Protein AF-A0A8S3T9P5-F1 (afdb_monomer)

Foldseek 3Di:
DVVVVVPPPPPPCDPVNVLVVLVVVVVVLADFPDPLVVLLVVLVPPPDPVVSVQVSCCQVPNHDQQFPADLAEADDEADVQCVVPVVLNVVVVVVCVVVSLDDDPDPDDSDRSDYAFHWHWDADPVRHIDIDGPQCPPPPRGRVVRHDCVNVDDDDDDPVNVVVVQVVVDPPDDDDDDDDPPVVSNGD

Solvent-accessible surface area (backbone atoms only — not comparable to full-atom values): 11799 Å² total; per-residue (Å²): 128,82,73,72,69,72,80,67,74,70,74,82,71,50,71,66,55,55,51,46,55,54,47,54,62,52,60,71,55,65,62,56,85,66,55,59,80,58,50,55,64,58,42,73,74,42,91,51,62,66,60,35,50,50,51,56,48,21,75,73,74,41,54,86,77,64,68,74,59,84,79,56,54,40,87,57,72,61,37,69,49,28,68,75,39,46,68,63,43,52,51,53,50,51,52,38,30,78,69,40,74,43,88,62,90,66,94,58,83,91,49,90,46,51,66,52,55,26,39,29,54,43,81,44,96,86,74,46,76,42,84,44,69,41,52,63,43,54,80,94,68,15,67,57,73,28,33,55,65,82,85,65,66,76,86,76,83,50,71,64,59,52,48,53,56,57,60,72,64,45,92,85,63,82,87,86,89,82,87,72,81,66,53,77,68,45,56,90

pLDDT: mean 82.33, std 17.18, range [32.19, 97.25]

Structure (mmCIF, N/CA/C/O backbone):
data_AF-A0A8S3T9P5-F1
#
_entry.id   AF-A0A8S3T9P5-F1
#
loop_
_atom_site.group_PDB
_atom_site.id
_atom_site.type_symbol
_atom_site.label_atom_id
_atom_site.label_alt_id
_atom_site.label_comp_id
_atom_site.label_asym_id
_atom_site.label_entity_id
_atom_site.label_seq_id
_atom_site.pdbx_PDB_ins_code
_atom_site.Cartn_x
_atom_site.Cartn_y
_atom_site.Cartn_z
_atom_site.occupancy
_atom_site.B_iso_or_equiv
_atom_site.auth_seq_id
_atom_site.auth_comp_id
_atom_site.auth_asym_id
_atom_site.auth_atom_id
_atom_site.pdbx_PDB_model_num
ATOM 1 N N . MET A 1 1 ? 11.353 -43.099 -30.982 1.00 43.81 1 MET A N 1
ATOM 2 C CA . MET A 1 1 ? 11.914 -41.761 -30.673 1.00 43.81 1 MET A CA 1
ATOM 3 C C . MET A 1 1 ? 10.921 -40.708 -30.168 1.00 43.81 1 MET A C 1
ATOM 5 O O . MET A 1 1 ? 11.381 -39.732 -29.599 1.00 43.81 1 MET A O 1
ATOM 9 N N . VAL A 1 2 ? 9.597 -40.862 -30.328 1.00 39.59 2 VAL A N 1
ATOM 10 C CA . VAL A 1 2 ? 8.602 -40.080 -29.544 1.00 39.59 2 VAL A CA 1
ATOM 11 C C . VAL A 1 2 ? 7.869 -40.971 -28.525 1.00 39.59 2 VAL A C 1
ATOM 13 O O . VAL A 1 2 ? 7.356 -40.477 -27.531 1.00 39.59 2 VAL A O 1
ATOM 16 N N . GLN A 1 3 ? 7.926 -42.297 -28.704 1.00 35.53 3 GLN A N 1
ATOM 17 C CA . GLN A 1 3 ? 7.337 -43.270 -27.780 1.00 35.53 3 GLN A CA 1
ATOM 18 C C . GLN A 1 3 ? 8.259 -43.663 -26.606 1.00 35.53 3 GLN A C 1
ATOM 20 O O . GLN A 1 3 ? 7.765 -44.136 -25.594 1.00 35.53 3 GLN A O 1
ATOM 25 N N . ASP A 1 4 ? 9.569 -43.397 -26.691 1.00 34.47 4 ASP A N 1
ATOM 26 C CA . ASP A 1 4 ? 10.569 -43.847 -25.697 1.00 34.47 4 ASP A CA 1
ATOM 27 C C . ASP A 1 4 ? 10.781 -42.864 -24.523 1.00 34.47 4 ASP A C 1
ATOM 29 O O . ASP A 1 4 ? 11.593 -43.115 -23.635 1.00 34.47 4 ASP A O 1
ATOM 33 N N . LEU A 1 5 ? 10.073 -41.726 -24.512 1.00 33.31 5 LEU A N 1
ATOM 34 C CA . LEU A 1 5 ? 10.145 -40.712 -23.444 1.00 33.31 5 LEU A CA 1
ATOM 35 C C . LEU A 1 5 ? 8.977 -40.793 -22.447 1.00 33.31 5 LEU A C 1
ATOM 37 O O . LEU A 1 5 ? 9.027 -40.147 -21.402 1.00 33.31 5 LEU A O 1
ATOM 41 N N . LEU A 1 6 ? 7.946 -41.592 -22.741 1.00 33.97 6 LEU A N 1
ATOM 42 C CA . LEU A 1 6 ? 6.794 -41.787 -21.853 1.00 33.97 6 LEU A CA 1
ATOM 43 C C . LEU A 1 6 ? 7.065 -42.833 -20.754 1.00 33.97 6 LEU A C 1
ATOM 45 O O . LEU A 1 6 ? 6.459 -42.757 -19.688 1.00 33.97 6 LEU A O 1
ATOM 49 N N . ASP A 1 7 ? 8.044 -43.720 -20.954 1.00 34.97 7 ASP A N 1
ATOM 50 C CA . ASP A 1 7 ? 8.386 -44.799 -20.012 1.00 34.97 7 ASP A CA 1
ATOM 51 C C . ASP A 1 7 ? 9.419 -44.399 -18.936 1.00 34.97 7 ASP A C 1
ATOM 53 O O . ASP A 1 7 ? 9.794 -45.216 -18.097 1.00 34.97 7 ASP A O 1
ATOM 57 N N . GLN A 1 8 ? 9.876 -43.138 -18.904 1.00 35.8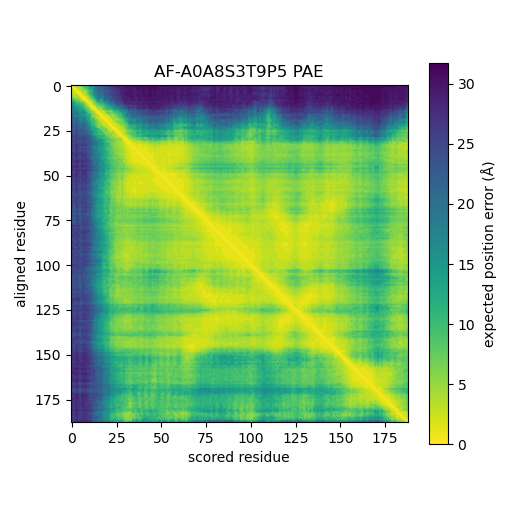1 8 GLN A N 1
ATOM 58 C CA . GLN A 1 8 ? 10.883 -42.665 -17.934 1.00 35.81 8 GLN A CA 1
ATOM 59 C C . GLN A 1 8 ? 10.313 -42.000 -16.671 1.00 35.81 8 GLN A C 1
ATOM 61 O O . GLN A 1 8 ? 11.076 -41.444 -15.882 1.00 35.81 8 GLN A O 1
ATOM 66 N N . GLY A 1 9 ? 8.996 -42.035 -16.437 1.00 34.34 9 GLY A N 1
ATOM 67 C CA . GLY A 1 9 ? 8.422 -41.549 -15.172 1.00 34.34 9 GLY A CA 1
ATOM 68 C C . GLY A 1 9 ? 8.713 -40.071 -14.868 1.00 34.34 9 GLY A C 1
ATOM 69 O O . GLY A 1 9 ? 8.671 -39.657 -13.710 1.00 34.34 9 GLY A O 1
ATOM 70 N N . LEU A 1 10 ? 8.997 -39.263 -15.895 1.00 32.19 10 LEU A N 1
ATOM 71 C CA . LEU A 1 10 ? 9.014 -37.810 -15.781 1.00 32.19 10 LEU A CA 1
ATOM 72 C C . LEU A 1 10 ? 7.569 -37.368 -15.577 1.00 32.19 10 LEU A C 1
ATOM 74 O O . LEU A 1 10 ? 6.811 -37.210 -16.531 1.00 32.19 10 LEU A O 1
ATOM 78 N N . ILE A 1 11 ? 7.194 -37.243 -14.304 1.00 34.34 11 ILE A N 1
ATOM 79 C CA . ILE A 1 11 ? 5.934 -36.672 -13.841 1.00 34.34 11 ILE A CA 1
ATOM 80 C C . ILE A 1 11 ? 5.706 -35.405 -14.662 1.00 34.34 11 ILE A C 1
ATOM 82 O O . ILE A 1 11 ? 6.426 -34.417 -14.513 1.00 34.34 11 ILE A O 1
ATOM 86 N N . PHE A 1 12 ? 4.735 -35.459 -15.571 1.00 35.25 12 PHE A N 1
ATOM 87 C CA . PHE A 1 12 ? 4.283 -34.303 -16.322 1.00 35.25 12 PHE A CA 1
ATOM 88 C C . PHE A 1 12 ? 3.554 -33.415 -15.317 1.00 35.25 12 PHE A C 1
ATOM 90 O O . PHE A 1 12 ? 2.338 -33.492 -15.172 1.00 35.25 12 PHE A O 1
ATOM 97 N N . VAL A 1 13 ? 4.309 -32.651 -14.524 1.00 36.69 13 VAL A N 1
ATOM 98 C CA . VAL A 1 13 ? 3.741 -31.655 -13.622 1.00 36.69 13 VAL A CA 1
ATOM 99 C C . VAL A 1 13 ? 3.132 -30.601 -14.543 1.00 36.69 13 VAL A C 1
ATOM 101 O O . VAL A 1 13 ? 3.881 -29.967 -15.294 1.00 36.69 13 VAL A O 1
ATOM 104 N N . PRO A 1 14 ? 1.795 -30.444 -14.572 1.00 37.81 14 PRO A N 1
ATOM 105 C CA . PRO A 1 14 ? 1.156 -29.498 -15.471 1.00 37.81 14 PRO A CA 1
ATOM 106 C C . PRO A 1 14 ? 1.777 -28.116 -15.270 1.00 37.81 14 PRO A C 1
ATOM 108 O O . PRO A 1 14 ? 2.063 -27.722 -14.139 1.00 37.81 14 PRO A O 1
ATOM 111 N N . HIS A 1 15 ? 1.982 -27.368 -16.352 1.00 41.22 15 HIS A N 1
ATOM 112 C CA . HIS A 1 15 ? 2.541 -26.014 -16.300 1.00 41.22 15 HIS A CA 1
ATOM 113 C C . HIS A 1 15 ? 1.810 -25.120 -15.273 1.00 41.22 15 HIS A C 1
ATOM 115 O O . HIS A 1 15 ? 2.437 -24.302 -14.601 1.00 41.22 15 HIS A O 1
ATOM 121 N N . ASP A 1 16 ? 0.510 -25.351 -15.076 1.00 42.88 16 ASP A N 1
ATOM 122 C CA . ASP A 1 16 ? -0.327 -24.667 -14.088 1.00 42.88 16 ASP A CA 1
ATOM 123 C C . ASP A 1 16 ? 0.019 -25.033 -12.639 1.00 42.88 16 ASP A C 1
ATOM 125 O O . ASP A 1 16 ? 0.001 -24.166 -11.769 1.00 42.88 16 ASP A O 1
ATOM 129 N N . GLN A 1 17 ? 0.409 -26.282 -12.378 1.00 39.88 17 GLN A N 1
ATOM 130 C CA . GLN A 1 17 ? 0.886 -26.716 -11.066 1.00 39.88 17 GLN A CA 1
ATOM 131 C C . GLN A 1 17 ? 2.273 -26.126 -10.772 1.00 39.88 17 GLN A C 1
ATOM 133 O O . GLN A 1 17 ? 2.502 -25.651 -9.670 1.00 39.88 17 GLN A O 1
ATOM 138 N N . ILE A 1 18 ? 3.162 -26.025 -11.771 1.00 51.22 18 ILE A N 1
ATOM 139 C CA . ILE A 1 18 ? 4.468 -25.350 -11.617 1.00 51.22 18 ILE A CA 1
ATOM 140 C C . ILE A 1 18 ? 4.290 -23.850 -11.336 1.00 51.22 18 ILE A C 1
ATOM 142 O O . ILE A 1 18 ? 5.037 -23.272 -10.543 1.00 51.22 18 ILE A O 1
ATOM 146 N N . ILE A 1 19 ? 3.326 -23.194 -11.993 1.00 55.97 19 ILE A N 1
ATOM 147 C CA . ILE A 1 19 ? 2.978 -21.798 -11.699 1.00 55.97 19 ILE A CA 1
ATOM 148 C C . ILE A 1 19 ? 2.425 -21.687 -10.283 1.00 55.97 19 ILE A C 1
ATOM 150 O O . ILE A 1 19 ? 2.851 -20.793 -9.558 1.00 55.97 19 ILE A O 1
ATOM 154 N N . LYS A 1 20 ? 1.518 -22.583 -9.889 1.00 58.31 20 LYS A N 1
ATOM 155 C CA . LYS A 1 20 ? 0.930 -22.604 -8.552 1.00 58.31 20 LYS A CA 1
ATOM 156 C C . LYS A 1 20 ? 1.996 -22.790 -7.476 1.00 58.31 20 LYS A C 1
ATOM 158 O O . LYS A 1 20 ? 2.096 -21.938 -6.611 1.00 58.31 20 LYS A O 1
ATOM 163 N N . ASP A 1 21 ? 2.879 -23.773 -7.608 1.00 58.62 21 ASP A N 1
ATOM 164 C CA . ASP A 1 21 ? 3.954 -24.027 -6.642 1.00 58.62 21 ASP A CA 1
ATOM 165 C C . ASP A 1 21 ? 4.934 -22.837 -6.552 1.00 58.62 21 ASP A C 1
ATOM 167 O O . ASP A 1 21 ? 5.409 -22.477 -5.474 1.00 58.62 21 ASP A O 1
ATOM 171 N N . LYS A 1 22 ? 5.216 -22.162 -7.679 1.00 60.84 22 LYS A N 1
ATOM 172 C CA . LYS A 1 22 ? 6.004 -20.915 -7.692 1.00 60.84 22 LYS A CA 1
ATOM 173 C C . LYS A 1 22 ? 5.263 -19.736 -7.063 1.00 60.84 22 LYS A C 1
ATOM 175 O O . LYS A 1 22 ? 5.911 -18.871 -6.482 1.00 60.84 22 LYS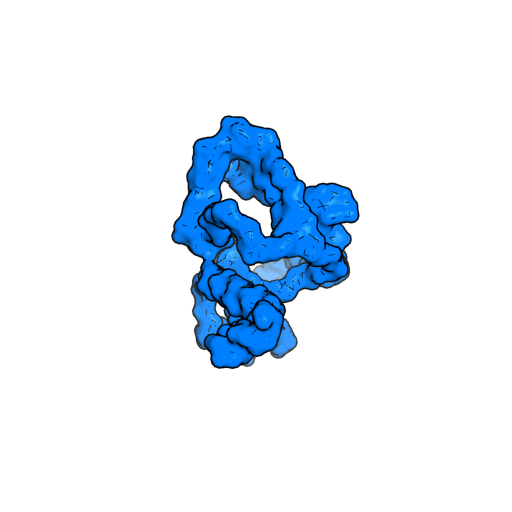 A O 1
ATOM 180 N N . MET A 1 23 ? 3.943 -19.667 -7.212 1.00 61.28 23 MET A N 1
ATOM 181 C CA . MET A 1 23 ? 3.104 -18.641 -6.591 1.00 61.28 23 MET A CA 1
ATOM 182 C C . MET A 1 23 ? 2.999 -18.878 -5.085 1.00 61.28 23 MET A C 1
ATOM 184 O O . MET A 1 23 ? 3.207 -17.939 -4.327 1.00 61.28 23 MET A O 1
ATOM 188 N N . ASP A 1 24 ? 2.801 -20.122 -4.656 1.00 64.88 24 ASP A N 1
ATOM 189 C CA . ASP A 1 24 ? 2.783 -20.543 -3.254 1.00 64.88 24 ASP A CA 1
ATOM 190 C C . ASP A 1 24 ? 4.117 -20.192 -2.575 1.00 64.88 24 ASP A C 1
ATOM 192 O O . ASP A 1 24 ? 4.134 -19.556 -1.525 1.00 64.88 24 ASP A O 1
ATOM 196 N N . ALA A 1 25 ? 5.249 -20.444 -3.243 1.00 66.12 25 ALA A N 1
ATOM 197 C CA . ALA A 1 25 ? 6.563 -20.015 -2.759 1.00 66.12 25 ALA A CA 1
ATOM 198 C C . ALA A 1 25 ? 6.734 -18.483 -2.660 1.00 66.12 25 ALA A C 1
ATOM 200 O O . ALA A 1 25 ? 7.552 -18.012 -1.870 1.00 66.12 25 ALA A O 1
ATOM 201 N N . LEU A 1 26 ? 6.006 -17.694 -3.460 1.00 66.12 26 LEU A N 1
ATOM 202 C CA . LEU A 1 26 ? 6.016 -16.229 -3.377 1.00 66.12 26 LEU A CA 1
ATOM 203 C C . LEU A 1 26 ? 5.118 -15.716 -2.244 1.00 66.12 26 LEU A C 1
ATOM 205 O O . LEU A 1 26 ? 5.474 -14.721 -1.613 1.00 66.12 26 LEU A O 1
ATOM 209 N N . TRP A 1 27 ? 3.997 -16.385 -1.966 1.00 66.19 27 TRP A N 1
ATOM 210 C CA . TRP A 1 27 ? 3.085 -16.023 -0.876 1.00 66.19 27 TRP A CA 1
ATOM 211 C C . TRP A 1 27 ? 3.736 -16.176 0.502 1.00 66.19 27 TRP A C 1
ATOM 213 O O . TRP A 1 27 ? 3.552 -15.321 1.365 1.00 66.19 27 TRP A O 1
ATOM 223 N N . GLU A 1 28 ? 4.613 -17.168 0.663 1.00 67.81 28 GLU A N 1
ATOM 224 C CA . GLU A 1 28 ? 5.414 -17.373 1.880 1.00 67.81 28 GLU A CA 1
ATOM 225 C C . GLU A 1 28 ? 6.473 -16.276 2.136 1.00 67.81 28 GLU A C 1
ATOM 227 O O . GLU A 1 28 ? 7.096 -16.233 3.201 1.00 67.81 28 GLU A O 1
ATOM 232 N N . LEU A 1 29 ? 6.716 -15.368 1.180 1.00 65.44 29 LEU A N 1
ATOM 233 C CA . LEU A 1 29 ? 7.675 -14.271 1.363 1.00 65.44 29 LEU A CA 1
ATOM 234 C C . LEU A 1 29 ? 7.097 -13.098 2.158 1.00 65.44 29 LEU A C 1
ATOM 236 O O . LEU A 1 29 ? 7.859 -12.325 2.749 1.00 65.44 29 LEU A O 1
ATOM 240 N N . GLY A 1 30 ? 5.772 -12.948 2.175 1.00 65.69 30 GLY A N 1
ATOM 241 C CA . GLY A 1 30 ? 5.115 -11.906 2.946 1.00 65.69 30 GLY A CA 1
ATOM 242 C C . GLY A 1 30 ? 5.308 -12.139 4.444 1.00 65.69 30 GLY A C 1
ATOM 243 O O . GLY A 1 30 ? 5.065 -13.232 4.947 1.00 65.69 30 GLY A O 1
ATOM 244 N N . ARG A 1 31 ? 5.689 -11.090 5.191 1.00 70.50 31 ARG A N 1
ATOM 245 C CA . ARG A 1 31 ? 5.611 -11.090 6.664 1.00 70.50 31 ARG A CA 1
ATOM 246 C C . ARG A 1 31 ? 4.728 -9.968 7.209 1.00 70.50 31 ARG A C 1
ATOM 248 O O . ARG A 1 31 ? 4.997 -8.795 6.972 1.00 70.50 31 ARG A O 1
ATOM 255 N N . THR A 1 32 ? 3.736 -10.327 8.020 1.00 76.56 32 THR A N 1
ATOM 256 C CA . THR A 1 32 ? 2.881 -9.421 8.783 1.00 76.56 32 THR A CA 1
ATOM 257 C C . THR A 1 32 ? 3.343 -9.410 10.237 1.00 76.56 32 THR A C 1
ATOM 259 O O . THR A 1 32 ? 3.605 -10.466 10.822 1.00 76.56 32 THR A O 1
ATOM 262 N N . PRO A 1 33 ? 3.435 -8.232 10.872 1.00 80.62 33 PRO A N 1
ATOM 263 C CA . PRO A 1 33 ? 3.636 -8.150 12.313 1.00 80.62 33 PRO A CA 1
ATOM 264 C C . PRO A 1 33 ? 2.379 -8.559 13.103 1.00 80.62 33 PRO A C 1
ATOM 266 O O . PRO A 1 33 ? 2.446 -8.702 14.327 1.00 80.62 33 PRO A O 1
ATOM 269 N N . ILE A 1 34 ? 1.228 -8.726 12.440 1.00 85.94 34 ILE A N 1
ATOM 270 C CA . ILE A 1 34 ? -0.043 -9.050 13.081 1.00 85.94 34 ILE A CA 1
ATOM 271 C C . ILE A 1 34 ? -0.077 -10.527 13.474 1.00 85.94 34 ILE A C 1
ATOM 273 O O . ILE A 1 34 ? -0.073 -11.437 12.649 1.00 85.94 34 ILE A O 1
ATOM 277 N N . LYS A 1 35 ? -0.171 -10.782 14.780 1.00 89.56 35 LYS A N 1
ATOM 278 C CA . LYS A 1 35 ? -0.365 -12.135 15.310 1.00 89.56 35 LYS A CA 1
ATOM 279 C C . LYS A 1 35 ? -1.820 -12.548 15.116 1.00 89.56 35 LYS A C 1
ATOM 281 O O . LYS A 1 35 ? -2.650 -12.276 15.982 1.00 89.56 35 LYS A O 1
ATOM 286 N N . VAL A 1 36 ? -2.115 -13.229 14.011 1.00 90.06 36 VAL A N 1
ATOM 287 C CA . VAL A 1 36 ? -3.474 -13.657 13.627 1.00 90.06 36 VAL A CA 1
ATOM 288 C C . VAL A 1 36 ? -4.206 -14.379 14.764 1.00 90.06 36 VAL A C 1
ATOM 290 O O . VAL A 1 36 ? -5.345 -14.044 15.067 1.00 90.06 36 VAL A O 1
ATOM 293 N N . ALA A 1 37 ? -3.538 -15.291 15.478 1.00 91.81 37 ALA A N 1
ATOM 294 C CA . ALA A 1 37 ? -4.133 -16.006 16.614 1.00 91.81 37 ALA A CA 1
ATOM 295 C C . ALA A 1 37 ? -4.527 -15.089 17.792 1.00 91.81 37 ALA A C 1
ATOM 297 O O . ALA A 1 37 ? -5.446 -15.399 18.550 1.00 91.81 37 ALA A O 1
ATOM 298 N N . CYS A 1 38 ? -3.828 -13.964 17.980 1.00 93.75 38 CYS A N 1
ATOM 299 C CA . CYS A 1 38 ? -4.226 -12.949 18.954 1.00 93.75 38 CYS A CA 1
ATOM 300 C C . CYS A 1 38 ? -5.371 -12.097 18.405 1.00 93.75 38 CYS A C 1
ATOM 302 O O . CYS A 1 38 ? -6.342 -11.869 19.122 1.00 93.75 38 CYS A O 1
ATOM 304 N N . LEU A 1 39 ? -5.272 -11.664 17.143 1.00 92.62 39 LEU A N 1
ATOM 305 C CA . LEU A 1 39 ? -6.300 -10.869 16.472 1.00 92.62 39 LEU A CA 1
ATOM 306 C C . LEU A 1 39 ? -7.661 -11.576 16.508 1.00 92.62 39 LEU A C 1
ATOM 308 O O . LEU A 1 39 ? -8.650 -10.966 16.894 1.00 92.62 39 LEU A O 1
ATOM 312 N N . GLU A 1 40 ? -7.695 -12.875 16.215 1.00 94.06 40 GLU A N 1
ATOM 313 C CA . GLU A 1 40 ? -8.901 -13.705 16.258 1.00 94.06 40 GLU A CA 1
ATOM 314 C C . GLU A 1 40 ? -9.625 -13.635 17.609 1.00 94.06 40 GLU A C 1
ATOM 316 O O . GLU A 1 40 ? -10.851 -13.593 17.652 1.00 94.06 40 GLU A O 1
ATOM 321 N N . LYS A 1 41 ? -8.891 -13.570 18.728 1.00 95.25 41 LYS A N 1
ATOM 322 C CA . LYS A 1 41 ? -9.497 -13.448 20.063 1.00 95.25 41 LYS A CA 1
ATOM 323 C C . LYS A 1 41 ? -10.181 -12.098 20.255 1.00 95.25 41 LYS A C 1
ATOM 325 O O . LYS A 1 41 ? -11.252 -12.057 20.852 1.00 95.25 41 LYS A O 1
ATOM 330 N N . TYR A 1 42 ? -9.578 -11.019 19.759 1.00 93.44 42 TYR A N 1
ATOM 331 C CA . TYR A 1 42 ? -10.160 -9.676 19.827 1.00 93.44 42 TYR A CA 1
ATOM 332 C C . TYR A 1 42 ? -11.367 -9.538 18.897 1.00 93.44 42 TYR A C 1
ATOM 334 O O . TYR A 1 42 ? -12.389 -8.979 19.287 1.00 93.44 42 TYR A O 1
ATOM 342 N N . LEU A 1 43 ? -11.278 -10.119 17.700 1.00 94.31 43 LEU A N 1
ATOM 343 C CA . LEU A 1 43 ? -12.323 -10.082 16.681 1.00 94.31 43 LEU A CA 1
ATOM 344 C C . LEU A 1 43 ? -13.630 -10.782 17.096 1.00 94.31 43 LEU A C 1
ATOM 346 O O . LEU A 1 43 ? -14.682 -10.466 16.544 1.00 94.31 43 LEU A O 1
ATOM 350 N N . ARG A 1 44 ? -13.604 -11.661 18.112 1.00 92.50 44 ARG A N 1
ATOM 351 C CA . ARG A 1 44 ? -14.815 -12.264 18.713 1.00 92.50 44 ARG A CA 1
ATOM 352 C C . ARG A 1 44 ? -15.771 -11.242 19.321 1.00 92.50 44 ARG A C 1
ATOM 354 O O . ARG A 1 44 ? -16.964 -11.505 19.388 1.00 92.50 44 ARG A O 1
ATOM 361 N N . TYR A 1 45 ? -15.243 -10.113 19.783 1.00 92.81 45 TYR A N 1
ATOM 362 C CA . TYR A 1 45 ? -16.027 -9.042 20.399 1.00 92.81 45 TYR A CA 1
ATOM 363 C C . TYR A 1 45 ? -16.270 -7.878 19.435 1.00 92.81 45 TYR A C 1
ATOM 365 O O . TYR A 1 45 ? -16.797 -6.844 19.842 1.00 92.81 45 TYR A O 1
ATOM 373 N N . TYR A 1 46 ? -15.855 -8.012 18.172 1.00 93.12 46 TYR A N 1
ATOM 374 C CA . TYR A 1 46 ? -16.034 -6.959 17.187 1.00 93.12 46 TYR A CA 1
ATOM 375 C C . TYR A 1 46 ? -17.515 -6.880 16.773 1.00 93.12 46 TYR A C 1
ATOM 377 O O . TYR A 1 46 ? -18.075 -7.911 16.393 1.00 93.12 46 TYR A O 1
ATOM 385 N N . PRO A 1 47 ? -18.164 -5.699 16.835 1.00 92.25 47 PRO A N 1
ATOM 386 C CA . PRO A 1 47 ? -19.612 -5.583 16.627 1.00 92.25 47 PRO A CA 1
ATOM 387 C C . PRO A 1 47 ? -20.099 -6.066 15.256 1.00 92.25 47 PRO A C 1
ATOM 389 O O . PRO A 1 47 ? -21.199 -6.603 15.145 1.00 92.25 47 PRO A O 1
ATOM 392 N N . ASP A 1 48 ? -19.284 -5.894 14.213 1.00 94.06 48 ASP A N 1
ATOM 393 C CA . ASP A 1 48 ? -19.613 -6.342 12.862 1.00 94.06 48 ASP A CA 1
ATOM 394 C C . ASP A 1 48 ? -18.971 -7.700 12.550 1.00 94.06 48 ASP A C 1
ATOM 396 O O . ASP A 1 48 ? -17.800 -7.807 12.176 1.00 94.06 48 ASP A O 1
ATOM 400 N N . SER A 1 49 ? -19.780 -8.752 12.659 1.00 92.25 49 SER A N 1
ATOM 401 C CA . SER A 1 49 ? -19.365 -10.123 12.346 1.00 92.25 49 SER A CA 1
ATOM 402 C C . SER A 1 49 ? -18.859 -10.312 10.909 1.00 92.25 49 SER A C 1
ATOM 404 O O . SER A 1 49 ? -17.949 -11.112 10.698 1.00 92.25 49 SER A O 1
ATOM 406 N N . LYS A 1 50 ? -19.383 -9.571 9.922 1.00 93.44 50 LYS A N 1
ATOM 407 C CA . LYS A 1 50 ? -18.948 -9.698 8.522 1.00 93.44 50 LYS A CA 1
ATOM 408 C C . LYS A 1 50 ? -17.550 -9.128 8.342 1.00 93.44 50 LYS A C 1
ATOM 410 O O . LYS A 1 50 ? -16.681 -9.801 7.794 1.00 93.44 50 LYS A O 1
ATOM 415 N N . THR A 1 51 ? -17.317 -7.927 8.865 1.00 91.56 51 THR A N 1
ATOM 416 C CA . THR A 1 51 ? -15.985 -7.308 8.863 1.00 91.56 51 THR A CA 1
ATOM 417 C C . THR A 1 51 ? -14.987 -8.139 9.670 1.00 91.56 51 THR A C 1
ATOM 419 O O . THR A 1 51 ? -13.852 -8.322 9.243 1.00 91.56 51 THR A O 1
ATOM 422 N N . SER A 1 52 ? -15.410 -8.711 10.800 1.00 93.44 52 SER A N 1
ATOM 423 C CA . SER A 1 52 ? -14.587 -9.620 11.606 1.00 93.44 52 SER A CA 1
ATOM 424 C C . SER A 1 52 ? -14.098 -10.831 10.798 1.00 93.44 52 SER A C 1
ATOM 426 O O . SER A 1 52 ? -12.900 -11.123 10.781 1.00 93.44 52 SER A O 1
ATOM 428 N N . LEU A 1 53 ? -14.998 -11.487 10.057 1.00 93.31 53 LEU A N 1
ATOM 429 C CA . LEU A 1 53 ? -14.648 -12.605 9.177 1.00 93.31 53 LEU A CA 1
ATOM 430 C C . LEU A 1 53 ? -13.723 -12.174 8.036 1.00 93.31 53 LEU A C 1
ATOM 432 O O . LEU A 1 53 ? -12.723 -12.845 7.794 1.00 93.31 53 LEU A O 1
ATOM 436 N N . LEU A 1 54 ? -14.016 -11.045 7.385 1.00 92.19 54 LEU A N 1
ATOM 437 C CA . LEU A 1 54 ? -13.190 -10.496 6.308 1.00 92.19 54 LEU A CA 1
ATOM 438 C C . LEU A 1 54 ? -11.756 -10.212 6.774 1.00 92.19 54 LEU A C 1
ATOM 440 O O . LEU A 1 54 ? -10.804 -10.563 6.086 1.00 92.19 54 LEU A O 1
ATOM 444 N N . LEU A 1 55 ? -11.592 -9.591 7.945 1.00 92.12 55 LEU A N 1
ATOM 445 C CA . LEU A 1 55 ? -10.273 -9.301 8.507 1.00 92.12 55 LEU A CA 1
ATOM 446 C C . LEU A 1 55 ? -9.517 -10.589 8.833 1.00 92.12 55 LEU A C 1
ATOM 448 O O . LEU A 1 55 ? -8.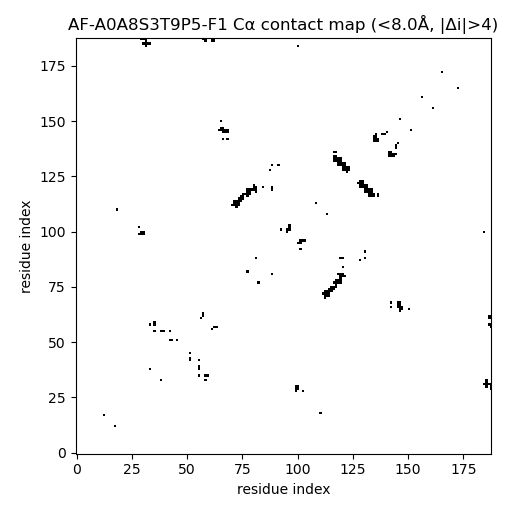334 -10.701 8.519 1.00 92.12 55 LEU A O 1
ATOM 452 N N . LEU A 1 56 ? -10.182 -11.561 9.461 1.00 92.44 56 LEU A N 1
ATOM 453 C CA . LEU A 1 56 ? -9.543 -12.820 9.826 1.00 92.44 56 LEU A CA 1
ATOM 454 C C . LEU A 1 56 ? -9.103 -13.613 8.592 1.00 92.44 56 LEU A C 1
ATOM 456 O O . LEU A 1 56 ? -7.995 -14.148 8.587 1.00 92.44 56 LEU A O 1
ATOM 460 N N . ASP A 1 57 ? -9.953 -13.674 7.569 1.00 91.00 57 ASP A N 1
ATOM 461 C CA . ASP A 1 57 ? -9.637 -14.309 6.292 1.00 91.00 57 ASP A CA 1
ATOM 462 C C . ASP A 1 57 ? -8.492 -13.579 5.585 1.00 91.00 57 ASP A C 1
ATOM 464 O O . ASP A 1 57 ? -7.479 -14.196 5.268 1.00 91.00 57 ASP A O 1
ATOM 468 N N . GLY A 1 58 ? -8.573 -12.253 5.462 1.00 90.31 58 GLY A N 1
ATOM 469 C CA . GLY A 1 58 ? -7.553 -11.460 4.781 1.00 90.31 58 GLY A CA 1
ATOM 470 C C . GLY A 1 58 ? -6.175 -11.526 5.443 1.00 90.31 58 GLY A C 1
ATOM 471 O O . GLY A 1 58 ? -5.160 -11.638 4.764 1.00 90.31 58 GLY A O 1
ATOM 472 N N . PHE A 1 59 ? -6.092 -11.548 6.776 1.00 88.00 59 PHE A N 1
ATOM 473 C CA . PHE A 1 59 ? -4.800 -11.725 7.453 1.00 88.00 59 PHE A CA 1
ATOM 474 C C . PHE A 1 59 ? -4.257 -13.160 7.393 1.00 88.00 59 PHE A C 1
ATOM 476 O O . PHE A 1 59 ? -3.066 -13.356 7.642 1.00 88.00 59 PHE A O 1
ATOM 483 N N . ARG A 1 60 ? -5.098 -14.159 7.095 1.00 87.06 60 ARG A N 1
ATOM 484 C CA . ARG A 1 60 ? -4.673 -15.555 6.893 1.00 87.06 60 ARG A CA 1
ATOM 485 C C . ARG A 1 60 ? -4.265 -15.828 5.449 1.00 87.06 60 ARG A C 1
ATOM 487 O O . ARG A 1 60 ? -3.272 -16.509 5.234 1.00 87.06 60 ARG A O 1
ATOM 494 N N . ASN A 1 61 ? -5.030 -15.297 4.501 1.00 84.38 61 ASN A N 1
ATOM 495 C CA . ASN A 1 61 ? -5.015 -15.708 3.100 1.00 84.38 61 ASN A CA 1
ATOM 496 C C . ASN A 1 61 ? -4.681 -14.559 2.126 1.00 84.38 61 ASN A C 1
ATOM 498 O O . ASN A 1 61 ? -4.531 -14.803 0.931 1.00 84.38 61 ASN A O 1
ATOM 502 N N . GLY A 1 62 ? -4.536 -13.325 2.620 1.00 85.81 62 GLY A N 1
ATOM 503 C CA . GLY A 1 62 ? -4.317 -12.112 1.826 1.00 85.81 62 GLY A CA 1
ATOM 504 C C . GLY A 1 62 ? -5.611 -11.357 1.505 1.00 85.81 62 GLY A C 1
ATOM 505 O O . GLY A 1 62 ? -6.704 -11.923 1.518 1.00 85.81 62 GLY A O 1
ATOM 506 N N . PHE A 1 63 ? -5.500 -10.059 1.210 1.00 86.38 63 PHE A N 1
ATOM 507 C CA . PHE A 1 63 ? -6.649 -9.218 0.868 1.00 86.38 63 PHE A CA 1
ATOM 508 C C . PHE A 1 63 ? -6.832 -9.071 -0.651 1.00 86.38 63 PHE A C 1
ATOM 510 O O . PHE A 1 63 ? -5.893 -8.805 -1.403 1.00 86.38 63 PHE A O 1
ATOM 517 N N . SER A 1 64 ? -8.079 -9.187 -1.124 1.00 85.88 64 SER A N 1
ATOM 518 C CA . SER A 1 64 ? -8.410 -8.885 -2.521 1.00 85.88 64 SER A CA 1
ATOM 519 C C . SER A 1 64 ? -8.299 -7.384 -2.790 1.00 85.88 64 SER A C 1
ATOM 521 O O . SER A 1 64 ? -8.942 -6.575 -2.126 1.00 85.88 64 SER A O 1
ATOM 523 N N . LEU A 1 65 ? -7.544 -7.017 -3.828 1.00 85.12 65 LEU A N 1
ATOM 524 C CA . LEU A 1 65 ? -7.432 -5.634 -4.306 1.00 85.12 65 LEU A CA 1
ATOM 525 C C . LEU A 1 65 ? -8.579 -5.213 -5.240 1.00 85.12 65 LEU A C 1
ATOM 527 O O . LEU A 1 65 ? -8.527 -4.121 -5.797 1.00 85.12 65 LEU A O 1
ATOM 531 N N . GLN A 1 66 ? -9.563 -6.090 -5.476 1.00 89.00 66 GLN A N 1
ATOM 532 C CA . GLN A 1 66 ? -10.704 -5.839 -6.374 1.00 89.00 66 GLN A CA 1
ATOM 533 C C . GLN A 1 66 ? -10.297 -5.384 -7.790 1.00 89.00 66 GLN A C 1
ATOM 535 O O . GLN A 1 66 ? -10.987 -4.619 -8.459 1.00 89.00 66 GLN A O 1
ATOM 540 N N . TYR A 1 67 ? -9.148 -5.870 -8.266 1.00 90.50 67 TYR A N 1
ATOM 541 C CA . TYR A 1 67 ? -8.658 -5.583 -9.610 1.00 90.50 67 TYR A CA 1
ATOM 542 C C . TYR A 1 67 ? -9.385 -6.440 -10.649 1.00 90.50 67 TYR A C 1
ATOM 544 O O . TYR A 1 67 ? -9.293 -7.671 -10.617 1.00 90.50 67 TYR A O 1
ATOM 552 N N . SER A 1 68 ? -10.018 -5.780 -11.616 1.00 91.75 68 SER A N 1
ATOM 553 C CA . SER A 1 68 ? -10.816 -6.404 -12.684 1.00 91.75 68 SER A CA 1
ATOM 554 C C . SER A 1 68 ? -10.183 -6.295 -14.080 1.00 91.75 68 SER A C 1
ATOM 556 O O . SER A 1 68 ? -10.779 -6.689 -15.079 1.00 91.75 68 SER A O 1
ATOM 558 N N . GLY A 1 69 ? -8.961 -5.765 -14.164 1.00 90.94 69 GLY A N 1
ATOM 559 C CA . GLY A 1 69 ? -8.282 -5.501 -15.429 1.00 90.94 69 GLY A CA 1
ATOM 560 C C . GLY A 1 69 ? -7.557 -6.708 -16.041 1.00 90.94 69 GLY A C 1
ATOM 561 O O . GLY A 1 69 ? -7.518 -7.805 -15.472 1.00 90.94 69 GLY A O 1
ATOM 562 N N . PRO A 1 70 ? -6.918 -6.512 -17.207 1.00 90.81 70 PRO A N 1
ATOM 563 C CA . PRO A 1 70 ? -6.183 -7.566 -17.895 1.00 90.81 70 PRO A CA 1
ATOM 564 C C . PRO A 1 70 ? -4.907 -7.978 -17.142 1.00 90.81 70 PRO A C 1
ATOM 566 O O . PRO A 1 70 ? -4.071 -7.154 -16.772 1.00 90.81 70 PRO A O 1
ATOM 569 N N . ARG A 1 71 ? -4.685 -9.291 -16.995 1.00 91.12 71 ARG A N 1
ATOM 570 C CA . ARG A 1 71 ? -3.461 -9.871 -16.403 1.00 91.12 71 ARG A CA 1
ATOM 571 C C . ARG A 1 71 ? -2.328 -9.981 -17.426 1.00 91.12 71 ARG A C 1
ATOM 573 O O . ARG A 1 71 ? -1.736 -11.038 -17.615 1.00 91.12 71 ARG A O 1
ATOM 580 N N . THR A 1 72 ? -2.039 -8.885 -18.116 1.00 90.00 72 THR A N 1
ATOM 581 C CA . THR A 1 72 ? -0.992 -8.819 -19.143 1.00 90.00 72 THR A CA 1
ATOM 582 C C . THR A 1 72 ? 0.292 -8.218 -18.577 1.00 90.00 72 THR A C 1
ATOM 584 O O . THR A 1 72 ? 0.220 -7.206 -17.869 1.00 90.00 72 THR A O 1
ATOM 587 N N . PRO A 1 73 ? 1.472 -8.774 -18.911 1.00 90.94 73 PRO A N 1
ATOM 588 C CA . PRO A 1 73 ? 2.728 -8.200 -18.463 1.00 90.94 73 PRO A CA 1
ATOM 589 C C . PRO A 1 73 ? 2.916 -6.791 -19.010 1.00 90.94 73 PRO A C 1
ATOM 591 O O . PRO A 1 73 ? 2.571 -6.492 -20.151 1.00 90.94 73 PRO A O 1
ATOM 594 N N . PHE A 1 74 ? 3.531 -5.939 -18.202 1.00 91.75 74 PHE A N 1
ATOM 595 C CA . PHE A 1 74 ? 3.857 -4.578 -18.599 1.00 91.75 74 PHE A CA 1
ATOM 596 C C . PHE A 1 74 ? 5.150 -4.150 -17.919 1.00 91.75 74 PHE A C 1
ATOM 598 O O . PHE A 1 74 ? 5.283 -4.279 -16.702 1.00 91.75 74 PHE A O 1
ATOM 605 N N . ILE A 1 75 ? 6.101 -3.664 -18.716 1.00 90.69 75 ILE A N 1
ATOM 606 C CA . ILE A 1 75 ? 7.379 -3.144 -18.233 1.00 90.69 75 ILE A CA 1
ATOM 607 C C . ILE A 1 75 ? 7.408 -1.640 -18.472 1.00 90.69 75 ILE A C 1
ATOM 609 O O . ILE A 1 75 ? 7.175 -1.168 -19.582 1.00 90.69 75 ILE A O 1
ATOM 613 N N . SER A 1 76 ? 7.757 -0.897 -17.430 1.00 91.62 76 SER A N 1
ATOM 614 C CA . SER A 1 76 ? 7.919 0.550 -17.467 1.00 91.62 76 SER A CA 1
ATOM 615 C C . SER A 1 76 ? 9.338 0.952 -17.092 1.00 91.62 76 SER A C 1
ATOM 617 O O . SER A 1 76 ? 9.953 0.335 -16.223 1.00 91.62 76 SER A O 1
ATOM 619 N N . ARG A 1 77 ? 9.833 2.042 -17.683 1.00 94.38 77 ARG A N 1
ATOM 620 C CA . ARG A 1 77 ? 11.045 2.707 -17.189 1.00 94.38 77 ARG A CA 1
ATOM 621 C C . ARG A 1 77 ? 10.752 3.447 -15.885 1.00 94.38 77 ARG A C 1
ATOM 623 O O . ARG A 1 77 ? 9.637 3.921 -15.677 1.00 94.38 77 ARG A O 1
ATOM 630 N N . ASN A 1 78 ? 11.765 3.559 -15.032 1.00 96.06 78 ASN A N 1
ATOM 631 C CA . ASN A 1 78 ? 11.681 4.343 -13.804 1.00 96.06 78 ASN A CA 1
ATOM 632 C C . ASN A 1 78 ? 11.614 5.846 -14.099 1.00 96.06 78 ASN A C 1
ATOM 634 O O . ASN A 1 78 ? 11.970 6.303 -15.186 1.00 96.06 78 ASN A O 1
ATOM 638 N N . LEU A 1 79 ? 11.157 6.617 -13.114 1.00 96.38 79 LEU A N 1
ATOM 639 C CA . LEU A 1 79 ? 11.152 8.073 -13.195 1.00 96.38 79 LEU A CA 1
ATOM 640 C C . LEU A 1 79 ? 12.590 8.605 -13.196 1.00 96.38 79 LEU A C 1
ATOM 642 O O . LEU A 1 79 ? 13.482 8.017 -12.581 1.00 96.38 79 LEU A O 1
ATOM 646 N N . LYS A 1 80 ? 12.802 9.770 -13.824 1.00 97.25 80 LYS A N 1
ATOM 647 C CA . LYS A 1 80 ? 14.128 10.408 -13.928 1.00 97.25 80 LYS A CA 1
ATOM 648 C C . LYS A 1 80 ? 14.827 10.549 -12.573 1.00 97.25 80 LYS A C 1
ATOM 650 O O . LYS A 1 80 ? 16.039 10.398 -12.497 1.00 97.25 80 LYS A O 1
ATOM 655 N N . SER A 1 81 ? 14.084 10.808 -11.494 1.00 97.12 81 SER A N 1
ATOM 656 C CA . SER A 1 81 ? 14.669 10.956 -10.156 1.00 97.12 81 SER A CA 1
ATOM 657 C C . SER A 1 81 ? 15.331 9.677 -9.639 1.00 97.12 81 SER A C 1
ATOM 659 O O . SER A 1 81 ? 16.402 9.765 -9.049 1.00 97.12 81 SER A O 1
ATOM 661 N N . ALA A 1 82 ? 14.761 8.497 -9.905 1.00 96.06 82 ALA A N 1
ATOM 662 C CA . ALA A 1 82 ? 15.389 7.227 -9.534 1.00 96.06 82 ALA A CA 1
ATOM 663 C C . ALA A 1 82 ? 16.662 6.948 -10.350 1.00 96.06 82 ALA A C 1
ATOM 665 O O . ALA A 1 82 ? 17.601 6.326 -9.856 1.00 96.06 82 ALA A O 1
ATOM 666 N N . GLU A 1 83 ? 16.708 7.418 -11.599 1.00 95.12 83 GLU A N 1
ATOM 667 C CA . GLU A 1 83 ? 17.889 7.288 -12.451 1.00 95.12 83 GLU A CA 1
ATOM 668 C C . GLU A 1 83 ? 19.004 8.273 -12.082 1.00 95.12 83 GLU A C 1
ATOM 670 O O . GLU A 1 83 ? 20.172 7.908 -12.153 1.00 95.12 83 GLU A O 1
ATOM 675 N N . MET A 1 84 ? 18.673 9.498 -11.672 1.00 96.50 84 MET A N 1
ATOM 676 C CA . MET A 1 84 ? 19.672 10.481 -11.238 1.00 96.50 84 MET A CA 1
ATOM 677 C C . MET A 1 84 ? 20.270 10.133 -9.868 1.00 96.50 84 MET A C 1
ATOM 679 O O . MET A 1 84 ? 21.454 10.353 -9.639 1.00 96.50 84 MET A O 1
ATOM 683 N N . LEU A 1 85 ? 19.468 9.554 -8.974 1.00 95.88 85 LEU A N 1
ATOM 684 C CA . LEU A 1 85 ? 19.835 9.234 -7.592 1.00 95.88 85 LEU A CA 1
ATOM 685 C C . LEU A 1 85 ? 19.887 7.710 -7.388 1.00 95.88 85 LEU A C 1
ATOM 687 O O . LEU A 1 85 ? 19.139 7.134 -6.587 1.00 95.88 85 LEU A O 1
ATOM 691 N N . LYS A 1 86 ? 20.719 7.017 -8.180 1.00 95.19 86 LYS A N 1
ATOM 692 C CA . LYS A 1 86 ? 20.760 5.538 -8.200 1.00 95.19 86 LYS A CA 1
ATOM 693 C C . LYS A 1 86 ? 21.179 4.945 -6.860 1.00 95.19 86 LYS A C 1
ATOM 695 O O . LYS A 1 86 ? 20.622 3.929 -6.448 1.00 95.19 86 LYS A O 1
ATOM 700 N N . ILE A 1 87 ? 22.144 5.571 -6.186 1.00 96.06 87 ILE A N 1
ATOM 701 C CA . ILE A 1 87 ? 22.694 5.083 -4.915 1.00 96.06 87 ILE A CA 1
ATOM 702 C C . ILE A 1 87 ? 21.610 5.135 -3.834 1.00 96.06 87 ILE A C 1
ATOM 704 O O . ILE A 1 87 ? 21.344 4.140 -3.157 1.00 96.06 87 ILE A O 1
ATOM 708 N N . GLU A 1 88 ? 20.917 6.265 -3.723 1.00 95.44 88 GLU A N 1
ATOM 709 C CA . GLU A 1 88 ? 19.814 6.474 -2.790 1.00 95.44 88 GLU A CA 1
ATOM 710 C C . GLU A 1 88 ? 18.646 5.541 -3.107 1.00 95.44 88 GLU A C 1
ATOM 712 O O . GLU A 1 88 ? 18.073 4.940 -2.197 1.00 95.44 88 GLU A O 1
ATOM 717 N N . THR A 1 89 ? 18.320 5.375 -4.392 1.00 95.06 89 THR A N 1
ATOM 718 C CA . THR A 1 89 ? 17.262 4.463 -4.847 1.00 95.06 89 THR A CA 1
ATOM 719 C C . THR A 1 89 ? 17.565 3.031 -4.421 1.00 95.06 89 THR A C 1
ATOM 721 O O . THR A 1 89 ? 16.726 2.386 -3.789 1.00 95.06 89 THR A O 1
ATOM 724 N N . GLN A 1 90 ? 18.779 2.544 -4.694 1.00 94.69 90 GLN A N 1
ATOM 725 C CA . GLN A 1 90 ? 19.188 1.191 -4.328 1.00 94.69 90 GLN A CA 1
ATOM 726 C C . GLN A 1 90 ? 19.211 0.998 -2.808 1.00 94.69 90 GLN A C 1
ATOM 728 O O . GLN A 1 90 ? 18.740 -0.023 -2.313 1.00 94.69 90 GLN A O 1
ATOM 733 N N . SER A 1 91 ? 19.700 1.987 -2.057 1.00 94.88 91 SER A N 1
ATOM 734 C CA . SER A 1 91 ? 19.705 1.959 -0.591 1.00 94.88 91 SER A CA 1
ATOM 735 C C . SER A 1 91 ? 18.288 1.843 -0.015 1.00 94.88 91 SER A C 1
ATOM 737 O O . SER A 1 91 ? 18.035 1.025 0.873 1.00 94.88 91 SER A O 1
ATOM 739 N N . LYS A 1 92 ? 17.324 2.600 -0.561 1.00 92.62 92 LYS A N 1
ATOM 740 C CA . LYS A 1 92 ? 15.914 2.526 -0.147 1.00 92.62 92 LYS A CA 1
ATOM 741 C C . LYS A 1 92 ? 15.304 1.166 -0.472 1.00 92.62 92 LYS A C 1
ATOM 743 O O . LYS A 1 92 ? 14.694 0.579 0.413 1.00 92.62 92 LYS A O 1
ATOM 748 N N . LEU A 1 93 ? 15.514 0.646 -1.682 1.00 92.44 93 LEU A N 1
ATOM 749 C CA . LEU A 1 93 ? 15.029 -0.683 -2.069 1.00 92.44 93 LEU A CA 1
ATOM 750 C C . LEU A 1 93 ? 15.607 -1.778 -1.168 1.00 92.44 93 LEU A C 1
ATOM 752 O O . LEU A 1 93 ? 14.854 -2.572 -0.613 1.00 92.44 93 LEU A O 1
ATOM 756 N N . ASN A 1 94 ? 16.924 -1.774 -0.949 1.00 92.56 94 ASN A N 1
ATOM 757 C CA . ASN A 1 94 ? 17.586 -2.745 -0.078 1.00 92.56 94 ASN A CA 1
ATOM 758 C C . ASN A 1 94 ? 17.029 -2.692 1.344 1.00 92.56 94 ASN A C 1
ATOM 760 O O . ASN A 1 94 ? 16.825 -3.731 1.959 1.00 92.56 94 ASN A O 1
ATOM 764 N N . LYS A 1 95 ? 16.733 -1.496 1.866 1.00 91.19 95 LYS A N 1
ATOM 765 C CA . LYS A 1 95 ? 16.104 -1.354 3.180 1.00 91.19 95 LYS A CA 1
ATOM 766 C C . LYS A 1 95 ? 14.722 -2.013 3.230 1.00 91.19 95 LYS A C 1
ATOM 768 O O . LYS A 1 95 ? 14.429 -2.700 4.204 1.00 91.19 95 LYS A O 1
ATOM 773 N N . GLU A 1 96 ? 13.883 -1.807 2.217 1.00 88.56 96 GLU A N 1
ATOM 774 C CA . GLU A 1 96 ? 12.555 -2.434 2.139 1.00 88.56 96 GLU A CA 1
ATOM 775 C C . GLU A 1 96 ? 12.647 -3.964 2.014 1.00 88.56 96 GLU A C 1
ATOM 777 O O . GLU A 1 96 ? 11.892 -4.678 2.676 1.00 88.56 96 GLU A O 1
ATOM 782 N N . ILE A 1 97 ? 13.621 -4.463 1.244 1.00 87.50 97 ILE A N 1
ATOM 783 C CA . ILE A 1 97 ? 13.903 -5.897 1.079 1.00 87.50 97 ILE A CA 1
ATOM 784 C C . ILE A 1 97 ? 14.385 -6.521 2.392 1.00 87.50 97 ILE A C 1
ATOM 786 O O . ILE A 1 97 ? 13.836 -7.527 2.831 1.00 87.50 97 ILE A O 1
ATOM 790 N N . THR A 1 98 ? 15.359 -5.906 3.071 1.00 87.56 98 THR A N 1
ATOM 791 C CA . THR A 1 98 ? 15.859 -6.376 4.376 1.00 87.56 98 THR A CA 1
ATOM 792 C C . THR A 1 98 ? 14.750 -6.425 5.425 1.00 87.56 98 THR A C 1
ATOM 794 O O . THR A 1 98 ? 14.760 -7.279 6.307 1.00 87.56 98 THR A O 1
ATOM 797 N N . LEU A 1 99 ? 13.775 -5.519 5.331 1.00 84.12 99 LEU A N 1
ATOM 798 C CA . LEU A 1 99 ? 12.616 -5.487 6.221 1.00 84.12 99 LEU A CA 1
ATOM 79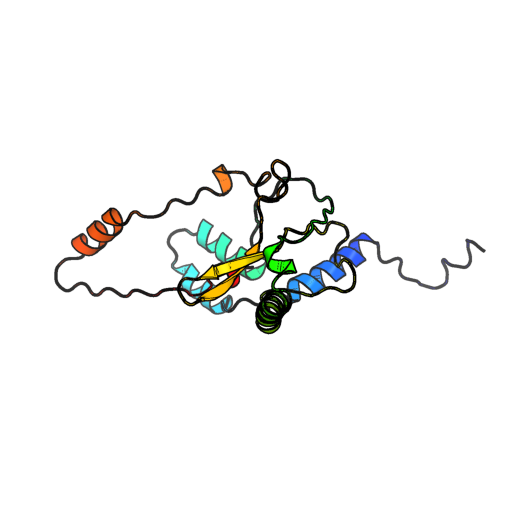9 C C . LEU A 1 99 ? 11.506 -6.469 5.809 1.00 84.12 99 LEU A C 1
ATOM 801 O O . LEU A 1 99 ? 10.481 -6.512 6.483 1.00 84.12 99 LEU A O 1
ATOM 805 N N . GLY A 1 100 ? 11.694 -7.243 4.736 1.00 81.44 100 GLY A N 1
ATOM 806 C CA . GLY A 1 100 ? 10.734 -8.238 4.253 1.00 81.44 100 GLY A CA 1
ATOM 807 C C . GLY A 1 100 ? 9.466 -7.640 3.645 1.00 81.44 100 GLY A C 1
ATOM 808 O O . GLY A 1 100 ? 8.463 -8.333 3.536 1.00 81.44 100 GLY A O 1
ATOM 809 N N . ARG A 1 101 ? 9.484 -6.351 3.277 1.00 80.50 101 ARG A N 1
ATOM 810 C CA . ARG A 1 101 ? 8.319 -5.651 2.705 1.00 80.50 101 ARG A CA 1
ATOM 811 C C . ARG A 1 101 ? 8.284 -5.665 1.184 1.00 80.50 101 ARG A C 1
ATOM 813 O O . ARG A 1 101 ? 7.252 -5.395 0.582 1.00 80.50 101 ARG A O 1
ATOM 820 N N . MET A 1 102 ? 9.423 -5.936 0.561 1.00 84.88 102 MET A N 1
ATOM 821 C CA . MET A 1 102 ? 9.554 -6.074 -0.882 1.00 84.88 102 MET A CA 1
ATOM 822 C C . MET A 1 102 ? 10.340 -7.337 -1.190 1.00 84.88 102 MET A C 1
ATOM 824 O O . MET A 1 102 ? 11.314 -7.653 -0.511 1.00 84.88 102 MET A O 1
ATOM 828 N N . CYS A 1 103 ? 9.938 -8.024 -2.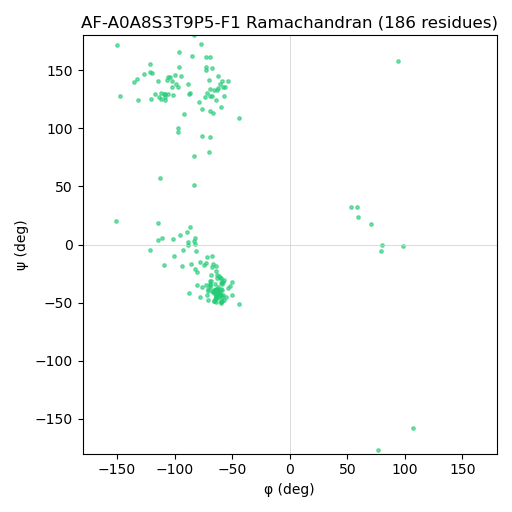252 1.00 82.06 103 CYS A N 1
ATOM 829 C CA . CYS A 1 103 ? 10.663 -9.176 -2.763 1.00 82.06 103 CYS A CA 1
ATOM 830 C C . CYS A 1 103 ? 11.525 -8.770 -3.963 1.00 82.06 103 CYS A C 1
ATOM 832 O O . CYS A 1 103 ? 11.139 -7.915 -4.763 1.00 82.06 103 CYS A O 1
ATOM 834 N N . GLY A 1 104 ? 12.685 -9.410 -4.098 1.00 84.25 104 GLY A N 1
ATOM 835 C CA . GLY A 1 104 ? 13.646 -9.143 -5.164 1.00 84.25 104 GLY A CA 1
ATOM 836 C C . GLY A 1 104 ? 14.902 -8.398 -4.679 1.00 84.25 104 GLY A C 1
ATOM 837 O O . GLY A 1 104 ? 15.230 -8.482 -3.498 1.00 84.25 104 GLY A O 1
ATOM 838 N N . PRO A 1 105 ? 15.631 -7.701 -5.576 1.00 84.12 105 PRO A N 1
ATOM 839 C CA . PRO A 1 105 ? 15.384 -7.638 -7.015 1.00 84.12 105 PRO A CA 1
ATOM 840 C C . PRO A 1 105 ? 15.480 -9.028 -7.653 1.00 84.12 105 PRO A C 1
ATOM 842 O O . PRO A 1 105 ? 16.362 -9.823 -7.333 1.00 84.12 105 PRO A O 1
ATOM 845 N N . PHE A 1 106 ? 14.558 -9.337 -8.559 1.00 84.44 106 PHE A N 1
ATOM 846 C CA . PHE A 1 106 ? 14.555 -10.622 -9.249 1.00 84.44 106 PHE A CA 1
ATOM 847 C C . PHE A 1 106 ? 15.452 -10.562 -10.486 1.00 84.44 106 PHE A C 1
ATOM 849 O O . PHE A 1 106 ? 15.320 -9.653 -11.302 1.00 84.44 106 PHE A O 1
ATOM 856 N N . LYS A 1 107 ? 16.347 -11.547 -10.647 1.00 82.94 107 LYS A N 1
ATOM 857 C CA . LYS A 1 107 ? 17.201 -11.660 -11.847 1.00 82.94 107 LYS A CA 1
ATOM 858 C C . LYS A 1 107 ? 16.383 -11.952 -13.106 1.00 82.94 107 LYS A C 1
ATOM 860 O O . LYS A 1 107 ? 16.669 -11.412 -14.165 1.00 82.94 107 LYS A O 1
ATOM 865 N N . ASN A 1 108 ? 15.366 -12.798 -12.963 1.00 83.25 108 ASN A N 1
ATOM 866 C CA . ASN A 1 108 ? 14.423 -13.167 -14.012 1.00 83.25 108 ASN A CA 1
ATOM 867 C C . ASN A 1 108 ? 13.010 -12.808 -13.564 1.00 83.25 108 ASN A C 1
ATOM 869 O O . ASN A 1 108 ? 12.736 -12.752 -12.366 1.00 83.25 108 ASN A O 1
ATOM 873 N N . ARG A 1 109 ? 12.102 -12.600 -14.519 1.00 83.31 109 ARG A N 1
ATOM 874 C CA . ARG A 1 109 ? 10.702 -12.303 -14.213 1.00 83.31 109 ARG A CA 1
ATOM 875 C C . ARG A 1 109 ? 10.086 -13.470 -13.406 1.00 83.31 109 ARG A C 1
ATOM 877 O O . ARG A 1 109 ? 10.031 -14.574 -13.944 1.00 83.31 109 ARG A O 1
ATOM 884 N N . PRO A 1 110 ? 9.620 -13.250 -12.159 1.00 85.06 110 PRO A N 1
ATOM 885 C CA . PRO A 1 110 ? 9.111 -14.324 -11.300 1.00 85.06 110 PRO A CA 1
ATOM 886 C C . PRO A 1 110 ? 7.780 -14.913 -11.791 1.00 85.06 110 PRO A C 1
ATOM 888 O O . PRO A 1 110 ? 7.548 -16.105 -11.622 1.00 85.06 110 PRO A O 1
ATOM 891 N N . ILE A 1 111 ? 6.935 -14.098 -12.434 1.00 86.25 111 ILE A N 1
ATOM 892 C CA . ILE A 1 111 ? 5.634 -14.497 -12.992 1.00 86.25 111 ILE A CA 1
ATOM 893 C C . ILE A 1 111 ? 5.450 -13.930 -14.398 1.00 86.25 111 ILE A C 1
ATOM 895 O O . ILE A 1 111 ? 5.802 -12.780 -14.655 1.00 86.25 111 ILE A O 1
ATOM 899 N N . SER A 1 112 ? 4.888 -14.707 -15.323 1.00 87.31 112 SER A N 1
ATOM 900 C CA . SER A 1 112 ? 4.765 -14.315 -16.738 1.00 87.31 112 SER A CA 1
ATOM 901 C C . SER A 1 112 ? 3.965 -13.024 -16.934 1.00 87.31 112 SER A C 1
ATOM 903 O O . SER A 1 112 ? 4.323 -12.218 -17.795 1.00 87.31 112 SER A O 1
ATOM 905 N N . THR A 1 113 ? 2.963 -12.803 -16.082 1.00 90.12 113 THR A N 1
ATOM 906 C CA . THR A 1 113 ? 2.025 -11.672 -16.073 1.00 90.12 113 THR A CA 1
ATOM 907 C C . THR A 1 113 ? 2.504 -10.473 -15.247 1.00 90.12 113 THR A C 1
ATOM 909 O O . THR A 1 113 ? 1.730 -9.544 -15.019 1.00 90.12 113 THR A O 1
ATOM 912 N N . LEU A 1 114 ? 3.772 -10.458 -14.800 1.00 88.56 114 LEU A N 1
ATOM 913 C CA . LEU A 1 114 ? 4.289 -9.385 -13.947 1.00 88.56 114 LEU A CA 1
ATOM 914 C C . LEU A 1 114 ? 4.121 -8.018 -14.615 1.00 88.56 114 LEU A C 1
ATOM 916 O O . LEU A 1 114 ? 4.604 -7.774 -15.726 1.00 88.56 114 LEU A O 1
ATOM 920 N N . ARG A 1 115 ? 3.505 -7.109 -13.865 1.00 90.75 115 ARG A N 1
ATOM 921 C CA . ARG A 1 115 ? 3.372 -5.701 -14.203 1.00 90.75 115 ARG A CA 1
ATOM 922 C C . ARG A 1 115 ? 4.249 -4.859 -13.288 1.00 90.75 115 ARG A C 1
ATOM 924 O O . ARG A 1 115 ? 4.173 -4.979 -12.070 1.00 90.75 115 ARG A O 1
ATOM 931 N N . THR A 1 116 ? 5.059 -3.986 -13.873 1.00 91.50 116 THR A N 1
ATOM 932 C CA . THR A 1 116 ? 5.891 -3.037 -13.130 1.00 91.50 116 THR A CA 1
ATOM 933 C C . THR A 1 116 ? 5.270 -1.647 -13.168 1.00 91.50 116 THR A C 1
ATOM 935 O O . THR A 1 116 ? 4.793 -1.221 -14.220 1.00 91.50 116 THR A O 1
ATOM 938 N N . SER A 1 117 ? 5.337 -0.926 -12.051 1.00 93.38 117 SER A N 1
ATOM 939 C CA . SER A 1 117 ? 5.075 0.517 -12.008 1.00 93.38 117 SER A CA 1
ATOM 940 C C . SER A 1 117 ? 6.403 1.275 -11.888 1.00 93.38 117 SER A C 1
ATOM 942 O O . SER A 1 117 ? 7.294 0.787 -11.186 1.00 93.38 117 SER A O 1
ATOM 944 N N . PRO A 1 118 ? 6.562 2.455 -12.518 1.00 95.56 118 PRO A N 1
ATOM 945 C CA . PRO A 1 118 ? 7.764 3.267 -12.364 1.00 95.56 118 PRO A CA 1
ATOM 946 C C . PRO A 1 118 ? 8.026 3.597 -10.897 1.00 95.56 118 PRO A C 1
ATOM 948 O O . PRO A 1 118 ? 7.112 4.034 -10.191 1.00 95.56 118 PRO A O 1
ATOM 951 N N . ILE A 1 119 ? 9.277 3.467 -10.457 1.00 95.69 119 ILE A N 1
ATOM 952 C CA . ILE A 1 119 ? 9.711 4.026 -9.174 1.00 95.69 119 ILE A CA 1
ATOM 953 C C . ILE A 1 119 ? 10.378 5.386 -9.357 1.00 95.69 119 ILE A C 1
ATOM 955 O O . ILE A 1 119 ? 10.963 5.681 -10.401 1.00 95.69 119 ILE A O 1
ATOM 959 N N . GLY A 1 120 ? 10.307 6.211 -8.319 1.00 96.81 120 GLY A N 1
ATOM 960 C CA . GLY A 1 120 ? 10.975 7.504 -8.246 1.00 96.81 120 GLY A CA 1
ATOM 961 C C . GLY A 1 120 ? 11.342 7.877 -6.820 1.00 96.81 120 GLY A C 1
ATOM 962 O O . GLY A 1 120 ? 10.922 7.232 -5.860 1.00 96.81 120 GLY A O 1
ATOM 963 N N . LEU A 1 121 ? 12.106 8.955 -6.690 1.00 97.00 121 LEU A N 1
ATOM 964 C CA . LEU A 1 121 ? 12.401 9.595 -5.414 1.00 97.00 121 LEU A CA 1
ATOM 965 C C . LEU A 1 121 ? 11.792 10.996 -5.365 1.00 97.00 121 LEU A C 1
ATOM 967 O O . LEU A 1 121 ? 11.816 11.722 -6.362 1.00 97.00 121 LEU A O 1
ATOM 971 N N . VAL A 1 122 ? 11.267 11.359 -4.194 1.00 95.81 122 VAL A N 1
ATOM 972 C CA . VAL A 1 122 ? 10.800 12.712 -3.857 1.00 95.81 122 VAL A CA 1
ATOM 973 C C . VAL A 1 122 ? 11.456 13.189 -2.566 1.00 95.81 122 VAL A C 1
ATOM 975 O O . VAL A 1 122 ? 11.725 12.385 -1.668 1.00 95.81 122 VAL A O 1
ATOM 978 N N . ASN A 1 123 ? 11.705 14.493 -2.469 1.00 94.75 123 ASN A N 1
ATOM 979 C CA . ASN A 1 123 ? 12.272 15.113 -1.274 1.00 94.75 123 ASN A CA 1
ATOM 980 C C . ASN A 1 123 ? 11.262 15.112 -0.126 1.00 94.75 123 ASN A C 1
ATOM 982 O O . ASN A 1 123 ? 10.071 15.358 -0.322 1.00 94.75 123 ASN A O 1
ATOM 986 N N . LYS A 1 124 ? 11.752 14.873 1.086 1.00 92.94 124 LYS A N 1
ATOM 987 C CA . LYS A 1 124 ? 11.042 15.180 2.324 1.00 92.94 124 LYS A CA 1
ATOM 988 C C . LYS A 1 124 ? 11.492 16.534 2.870 1.00 92.94 124 LYS A C 1
ATOM 990 O O . LYS A 1 124 ? 12.543 17.049 2.497 1.00 92.94 124 LYS A O 1
ATOM 995 N N . SER A 1 125 ? 10.717 17.064 3.813 1.00 92.00 125 SER A N 1
ATOM 996 C CA . SER A 1 125 ? 11.050 18.285 4.556 1.00 92.00 125 SER A CA 1
ATOM 997 C C . SER A 1 125 ? 12.345 18.173 5.368 1.00 92.00 125 SER A C 1
ATOM 999 O O . SER A 1 125 ? 13.009 19.178 5.579 1.00 92.00 125 SER A O 1
ATOM 1001 N N . ASP A 1 126 ? 12.728 16.962 5.784 1.00 92.38 126 ASP A N 1
ATOM 1002 C CA . ASP A 1 126 ? 13.967 16.680 6.524 1.00 92.38 126 ASP A CA 1
ATOM 1003 C C . ASP A 1 126 ? 15.215 16.543 5.624 1.00 92.38 126 ASP A C 1
ATOM 1005 O O . ASP A 1 126 ? 16.280 16.157 6.099 1.00 92.38 126 ASP A O 1
ATOM 1009 N N . GLY A 1 127 ? 15.088 16.808 4.318 1.00 91.44 127 GLY A N 1
ATOM 1010 C CA . GLY A 1 127 ? 16.167 16.666 3.336 1.00 91.44 127 GLY A CA 1
ATOM 1011 C C . GLY A 1 127 ? 16.430 15.227 2.875 1.00 91.44 127 GLY A C 1
ATOM 1012 O O . GLY A 1 127 ? 17.220 15.015 1.959 1.00 91.44 127 GLY A O 1
ATOM 1013 N N . SER A 1 128 ? 15.764 14.222 3.454 1.00 91.75 128 SER A N 1
ATOM 1014 C CA . SER A 1 128 ? 15.876 12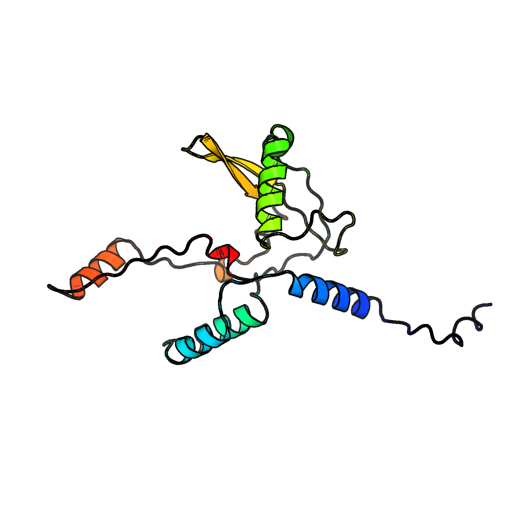.831 3.005 1.00 91.75 128 SER A CA 1
ATOM 1015 C C . SER A 1 128 ? 14.929 12.516 1.841 1.00 91.75 128 SER A C 1
ATOM 1017 O O . SER A 1 128 ? 13.933 13.199 1.610 1.00 91.75 128 SER A O 1
ATOM 1019 N N . PHE A 1 129 ? 15.190 11.425 1.115 1.00 94.06 129 PHE A N 1
ATOM 1020 C CA . PHE A 1 129 ? 14.327 10.984 0.014 1.00 94.06 129 PHE A CA 1
ATOM 1021 C C . PHE A 1 129 ? 13.282 9.946 0.448 1.00 94.06 129 PHE A C 1
ATOM 1023 O O . PHE A 1 129 ? 13.541 9.057 1.275 1.00 94.06 129 PHE A O 1
ATOM 1030 N N . ARG A 1 130 ? 12.097 10.012 -0.161 1.00 93.25 130 ARG A N 1
ATOM 1031 C CA . ARG A 1 130 ? 11.049 8.986 -0.100 1.00 93.25 130 ARG A CA 1
ATOM 1032 C C . ARG A 1 130 ? 10.960 8.272 -1.449 1.00 93.25 130 ARG A C 1
ATOM 1034 O O . ARG A 1 130 ? 10.853 8.931 -2.478 1.00 93.25 130 ARG A O 1
ATOM 1041 N N . LEU A 1 131 ? 10.978 6.938 -1.419 1.00 93.75 131 LEU A N 1
ATOM 1042 C CA . LEU A 1 131 ? 10.672 6.101 -2.579 1.00 93.75 131 LEU A CA 1
ATOM 1043 C C . LEU A 1 131 ? 9.171 6.177 -2.873 1.00 93.75 131 LEU A C 1
ATOM 1045 O O . LEU A 1 131 ? 8.360 6.010 -1.961 1.00 93.75 131 LEU A O 1
ATOM 1049 N N . ILE A 1 132 ? 8.816 6.439 -4.126 1.00 94.19 132 ILE A N 1
ATOM 1050 C CA . ILE A 1 132 ? 7.436 6.463 -4.615 1.00 94.19 132 ILE A CA 1
ATOM 1051 C C . ILE A 1 132 ? 7.263 5.452 -5.746 1.00 94.19 132 ILE A C 1
ATOM 1053 O O . ILE A 1 132 ? 8.190 5.218 -6.521 1.00 94.19 132 ILE A O 1
ATOM 1057 N N . MET A 1 133 ? 6.063 4.883 -5.845 1.00 93.38 133 MET A N 1
ATOM 1058 C CA . MET A 1 133 ? 5.628 4.041 -6.958 1.00 93.38 133 MET A CA 1
ATOM 1059 C C . MET A 1 133 ? 4.520 4.767 -7.712 1.00 93.38 133 MET A C 1
ATOM 1061 O O . MET A 1 133 ? 3.527 5.178 -7.113 1.00 93.38 133 MET A O 1
ATOM 1065 N N . HIS A 1 134 ? 4.669 4.922 -9.023 1.00 94.00 134 HIS A N 1
ATOM 1066 C CA . HIS A 1 134 ? 3.664 5.573 -9.853 1.00 94.00 134 HIS A CA 1
ATOM 1067 C C . HIS A 1 134 ? 2.566 4.573 -10.249 1.00 94.00 134 HIS A C 1
ATOM 1069 O O . HIS A 1 134 ? 2.515 4.109 -11.384 1.00 94.00 134 HIS A O 1
ATOM 1075 N N . LEU A 1 135 ? 1.670 4.252 -9.310 1.00 91.50 135 LEU A N 1
ATOM 1076 C CA . LEU A 1 135 ? 0.621 3.235 -9.503 1.00 91.50 135 LEU A CA 1
ATOM 1077 C C . LEU A 1 135 ? -0.452 3.620 -10.537 1.00 91.50 135 LEU A C 1
ATOM 1079 O O . LEU A 1 135 ? -1.098 2.737 -11.091 1.00 91.50 135 LEU A O 1
ATOM 1083 N N . SER A 1 136 ? -0.583 4.913 -10.853 1.00 92.00 136 SER A N 1
ATOM 1084 C CA . SER A 1 136 ? -1.454 5.423 -11.926 1.00 92.00 136 SER A CA 1
ATOM 1085 C C . SER A 1 136 ? -0.791 5.446 -13.317 1.00 92.00 136 SER A C 1
ATOM 1087 O O . SER A 1 136 ? -1.263 6.142 -14.211 1.00 92.00 136 SER A O 1
ATOM 1089 N N . PHE A 1 137 ? 0.336 4.745 -13.512 1.00 92.94 137 PHE A N 1
ATOM 1090 C CA . PHE A 1 137 ? 1.016 4.650 -14.808 1.00 92.94 137 PHE A CA 1
ATOM 1091 C C . PHE A 1 137 ? 0.807 3.276 -15.478 1.00 92.94 137 PHE A C 1
ATOM 1093 O O . PHE A 1 137 ? 0.835 2.241 -14.803 1.00 92.94 137 PHE A O 1
ATOM 1100 N N . PRO A 1 138 ? 0.680 3.228 -16.816 1.00 93.38 138 PRO A N 1
ATOM 1101 C CA . PRO A 1 138 ? 0.408 4.344 -17.713 1.00 93.38 138 PRO A CA 1
ATOM 1102 C C . PRO A 1 138 ? -1.050 4.784 -17.555 1.00 93.38 138 PRO A C 1
ATOM 1104 O O . PRO A 1 138 ? -1.905 3.979 -17.200 1.00 93.38 138 PRO A O 1
ATOM 1107 N N . SER A 1 139 ? -1.329 6.055 -17.822 1.00 92.00 139 SER A N 1
ATOM 1108 C CA . SER A 1 139 ? -2.696 6.577 -17.743 1.00 92.00 139 SER A CA 1
ATOM 1109 C C . SER A 1 139 ? -3.638 5.807 -18.681 1.00 92.00 139 SER A C 1
ATOM 1111 O O . SER A 1 139 ? -3.267 5.515 -19.820 1.00 92.00 139 SER A O 1
ATOM 1113 N N . GLY A 1 140 ? -4.828 5.458 -18.186 1.00 91.56 140 GLY A N 1
ATOM 1114 C CA . GLY A 1 140 ? -5.863 4.726 -18.925 1.00 91.56 140 GLY A CA 1
ATOM 1115 C C . GLY A 1 140 ? -5.639 3.214 -19.001 1.00 91.56 140 GLY A C 1
ATOM 1116 O O . GLY A 1 140 ? -6.429 2.500 -19.612 1.00 91.56 140 GLY A O 1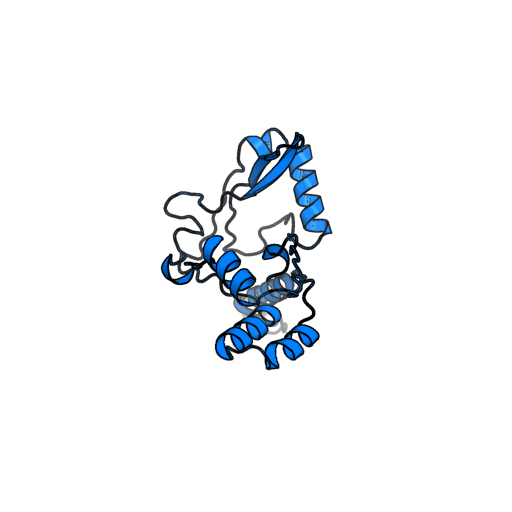
ATOM 1117 N N . CYS A 1 141 ? -4.552 2.710 -18.419 1.00 91.94 141 CYS A N 1
ATOM 1118 C CA . CYS A 1 141 ? -4.238 1.286 -18.397 1.00 91.94 141 CYS A CA 1
ATOM 1119 C C . CYS A 1 141 ? -3.421 0.899 -17.152 1.00 91.94 141 CYS A C 1
ATOM 1121 O O . CYS A 1 141 ? -2.699 -0.100 -17.166 1.00 91.94 141 CYS A O 1
ATOM 1123 N N . SER A 1 142 ? -3.449 1.722 -16.105 1.00 92.31 142 SER A N 1
ATOM 1124 C CA . SER A 1 142 ? -2.725 1.533 -14.850 1.00 92.31 142 SER A CA 1
ATOM 1125 C C . SER A 1 142 ? -3.410 0.502 -13.957 1.00 92.31 142 SER A C 1
ATOM 1127 O O . SER A 1 142 ? -4.499 0.033 -14.266 1.00 92.31 142 SER A O 1
ATOM 1129 N N . VAL A 1 143 ? -2.782 0.117 -12.840 1.00 89.94 143 VAL A N 1
ATOM 1130 C CA . VAL A 1 143 ? -3.440 -0.805 -11.894 1.00 89.94 143 VAL A CA 1
ATOM 1131 C C . VAL A 1 143 ? -4.707 -0.163 -11.329 1.00 89.94 143 VAL A C 1
ATOM 1133 O O . VAL A 1 143 ? -5.746 -0.813 -11.282 1.00 89.94 143 VAL A O 1
ATOM 1136 N N . ASN A 1 144 ? -4.625 1.121 -10.979 1.00 91.62 144 ASN A N 1
ATOM 1137 C CA . ASN A 1 144 ? -5.729 1.864 -10.381 1.00 91.62 144 ASN A CA 1
ATOM 1138 C C . ASN A 1 144 ? -6.895 2.101 -11.354 1.00 91.62 144 ASN A C 1
ATOM 1140 O O . ASN A 1 144 ? -8.025 2.206 -10.899 1.00 91.62 144 ASN A O 1
ATOM 1144 N N . ASP A 1 145 ? -6.651 2.140 -12.670 1.00 92.62 145 ASP A N 1
ATOM 1145 C CA . ASP A 1 145 ? -7.718 2.341 -13.670 1.00 92.62 145 ASP A CA 1
ATOM 1146 C C . ASP A 1 145 ? -8.706 1.162 -13.739 1.00 92.62 145 ASP A C 1
ATOM 1148 O O . ASP A 1 145 ? -9.796 1.302 -14.286 1.00 92.62 145 ASP A O 1
ATOM 1152 N N . PHE A 1 146 ? -8.336 -0.001 -13.191 1.00 92.75 146 PHE A N 1
ATOM 1153 C CA . PHE A 1 146 ? -9.161 -1.213 -13.201 1.00 92.75 146 PHE A CA 1
ATOM 1154 C C . PHE A 1 146 ? -9.619 -1.655 -11.805 1.00 92.75 146 PHE A C 1
ATOM 1156 O O . PHE A 1 146 ? -9.979 -2.821 -11.607 1.00 92.75 146 PHE A O 1
ATOM 1163 N N . VAL A 1 147 ? -9.574 -0.747 -10.831 1.00 91.81 147 VAL A N 1
ATOM 1164 C CA . VAL A 1 147 ? -10.167 -0.950 -9.509 1.00 91.81 147 VAL A CA 1
ATOM 1165 C C . VAL A 1 147 ? -11.394 -0.051 -9.415 1.00 91.81 147 VAL A C 1
ATOM 1167 O O . VAL A 1 147 ? -11.291 1.151 -9.652 1.00 91.81 147 VAL A O 1
ATOM 1170 N N . ASP A 1 148 ? -12.557 -0.632 -9.112 1.00 89.00 148 ASP A N 1
ATOM 1171 C CA . ASP A 1 148 ? -13.814 0.118 -9.052 1.00 89.00 148 ASP A CA 1
ATOM 1172 C C . ASP A 1 148 ? -13.749 1.174 -7.924 1.00 89.00 148 ASP A C 1
ATOM 1174 O O . ASP A 1 148 ? -13.494 0.828 -6.761 1.00 89.00 148 ASP A O 1
ATOM 1178 N N . PRO A 1 149 ? -13.981 2.466 -8.225 1.00 85.44 149 PRO A N 1
ATOM 1179 C CA . PRO A 1 149 ? -14.056 3.513 -7.211 1.00 85.44 149 PRO A CA 1
ATOM 1180 C C . PRO A 1 149 ? -15.112 3.255 -6.128 1.00 85.44 149 PRO A C 1
ATOM 1182 O O . PRO A 1 149 ? -14.925 3.671 -4.986 1.00 85.44 149 PRO A O 1
ATOM 1185 N N . ASN A 1 150 ? -16.208 2.563 -6.452 1.00 85.38 150 ASN A N 1
ATOM 1186 C CA . ASN A 1 150 ? -17.260 2.244 -5.485 1.00 85.38 150 ASN A CA 1
ATOM 1187 C C . ASN A 1 150 ? -16.775 1.228 -4.441 1.00 85.38 150 ASN A C 1
ATOM 1189 O O . ASN A 1 150 ? -17.081 1.373 -3.258 1.00 85.38 150 ASN A O 1
ATOM 1193 N N . GLU A 1 151 ? -15.948 0.270 -4.866 1.00 78.62 151 GLU A N 1
ATOM 1194 C CA . GLU A 1 151 ? -15.340 -0.765 -4.015 1.00 78.62 151 GLU A CA 1
ATOM 1195 C C . GLU A 1 151 ? -14.151 -0.239 -3.192 1.00 78.62 151 GLU A C 1
ATOM 1197 O O . GLU A 1 151 ? -13.709 -0.877 -2.238 1.00 78.62 151 GLU A O 1
ATOM 1202 N N . THR A 1 152 ? -13.619 0.935 -3.543 1.00 76.06 152 THR A N 1
ATOM 1203 C CA . THR A 1 152 ? -12.467 1.559 -2.865 1.00 76.06 152 THR A CA 1
ATOM 1204 C C . THR A 1 152 ? -12.796 2.863 -2.152 1.00 76.06 152 THR A C 1
ATOM 1206 O O . THR A 1 152 ? -11.906 3.496 -1.576 1.00 76.06 152 THR A O 1
ATOM 1209 N N . SER A 1 153 ? -14.068 3.265 -2.138 1.00 77.88 153 SER A N 1
ATOM 1210 C CA . SER A 1 153 ? -14.489 4.455 -1.410 1.00 77.88 153 SER A CA 1
ATOM 1211 C C . SER A 1 153 ? -14.378 4.222 0.101 1.00 77.88 153 SER A C 1
ATOM 1213 O O . SER A 1 153 ? -15.059 3.384 0.689 1.00 77.88 153 SER A O 1
ATOM 1215 N N . VAL A 1 154 ? -13.491 4.976 0.750 1.00 79.06 154 VAL A N 1
ATOM 1216 C CA . VAL A 1 154 ? -13.346 4.964 2.208 1.00 79.06 154 VAL A CA 1
ATOM 1217 C C . VAL A 1 154 ? -14.040 6.196 2.770 1.00 79.06 154 VAL A C 1
ATOM 1219 O O . VAL A 1 154 ? -13.775 7.320 2.344 1.00 79.06 154 VAL A O 1
ATOM 1222 N N . LYS A 1 155 ? -14.917 5.992 3.755 1.00 79.94 155 LYS A N 1
ATOM 1223 C CA . LYS A 1 155 ? -15.483 7.081 4.553 1.00 79.94 155 LYS A CA 1
ATOM 1224 C C . LYS A 1 155 ? -14.608 7.293 5.779 1.00 79.94 155 LYS A C 1
ATOM 1226 O O . LYS A 1 155 ? -14.541 6.430 6.649 1.00 79.94 155 LYS A O 1
ATOM 1231 N N . TYR A 1 156 ? -13.933 8.434 5.831 1.00 85.00 156 TYR A N 1
ATOM 1232 C CA . TYR A 1 156 ? -13.200 8.858 7.017 1.00 85.00 156 TYR A CA 1
ATOM 1233 C C . TYR A 1 156 ? -14.124 9.648 7.937 1.00 85.00 156 TYR A C 1
ATOM 1235 O O . TYR A 1 156 ? -14.892 10.485 7.464 1.00 85.00 156 TYR A O 1
ATOM 1243 N N . THR A 1 157 ? -14.024 9.395 9.240 1.00 87.81 157 THR A N 1
ATOM 1244 C CA . THR A 1 157 ? -14.638 10.250 10.260 1.00 87.81 157 THR A CA 1
ATOM 1245 C C . THR A 1 157 ? -14.008 11.636 10.188 1.00 87.81 157 THR A C 1
ATOM 1247 O O . THR A 1 157 ? -12.782 11.760 10.099 1.00 87.81 157 THR A O 1
ATOM 1250 N N . SER A 1 158 ? -14.839 12.675 10.200 1.00 89.88 158 SER A N 1
ATOM 1251 C CA . SER A 1 158 ? -14.348 14.053 10.179 1.00 89.88 158 SER A CA 1
ATOM 1252 C C . SER A 1 158 ? -13.722 14.443 11.520 1.00 89.88 158 SER A C 1
ATOM 1254 O O . SER A 1 158 ? -13.963 13.813 12.550 1.00 89.88 158 SER A O 1
ATOM 1256 N N . PHE A 1 159 ? -12.908 15.501 11.523 1.00 89.94 159 PHE A N 1
ATOM 1257 C CA . PHE A 1 159 ? -12.330 16.007 12.768 1.00 89.94 159 PHE A CA 1
ATOM 1258 C C . PHE A 1 159 ? -13.417 16.471 13.746 1.00 89.94 159 PHE A C 1
ATOM 1260 O O . PHE A 1 159 ? -13.348 16.137 14.925 1.00 89.94 159 PHE A O 1
ATOM 1267 N N . ASP A 1 160 ? -14.444 17.161 13.250 1.00 93.81 160 ASP A N 1
ATOM 1268 C CA . ASP A 1 160 ? -15.542 17.674 14.073 1.00 93.81 160 ASP A CA 1
ATOM 1269 C C . ASP A 1 160 ? -16.345 16.536 14.715 1.00 93.81 160 ASP A C 1
ATOM 1271 O O . ASP A 1 160 ? -16.596 16.564 15.915 1.00 93.81 160 ASP A O 1
ATOM 1275 N N . GLU A 1 161 ? -16.627 15.464 13.966 1.00 91.81 161 GLU A N 1
ATOM 1276 C CA . GLU A 1 161 ? -17.267 14.259 14.515 1.00 91.81 161 GLU A CA 1
ATOM 1277 C C . GLU A 1 161 ? -16.439 13.625 15.644 1.00 91.81 161 GLU A C 1
ATOM 1279 O O . GLU A 1 161 ? -16.995 13.153 16.638 1.00 91.81 161 GLU A O 1
ATOM 1284 N N . VAL A 1 162 ? -15.105 13.618 15.524 1.00 89.88 162 VAL A N 1
ATOM 1285 C CA . VAL A 1 162 ? -14.223 13.137 16.599 1.00 89.88 162 VAL A CA 1
ATOM 1286 C C . VAL A 1 162 ? -14.304 14.057 17.820 1.00 89.88 162 VAL A C 1
ATOM 1288 O O . VAL A 1 162 ? -14.345 13.561 18.947 1.00 89.88 162 VAL A O 1
ATOM 1291 N N . ILE A 1 163 ? -14.349 15.379 17.628 1.00 90.62 163 ILE A N 1
ATOM 1292 C CA . ILE A 1 163 ? -14.491 16.345 18.728 1.00 90.62 163 ILE A CA 1
ATOM 1293 C C . ILE A 1 163 ? -15.828 16.167 19.445 1.00 90.62 163 ILE A C 1
ATOM 1295 O O . ILE A 1 163 ? -15.843 16.094 20.676 1.00 90.62 163 ILE A O 1
ATOM 1299 N N . ASP A 1 164 ? -16.923 16.027 18.705 1.00 92.69 164 ASP A N 1
ATOM 1300 C CA . ASP A 1 164 ? -18.251 15.788 19.268 1.00 92.69 164 ASP A CA 1
ATOM 1301 C C . ASP A 1 164 ? -18.287 14.479 20.061 1.00 92.69 164 ASP A C 1
ATOM 1303 O O . ASP A 1 164 ? -18.780 14.439 21.194 1.00 92.69 164 ASP A O 1
ATOM 1307 N N . MET A 1 165 ? -17.675 13.420 19.520 1.00 89.62 165 MET A N 1
ATOM 1308 C CA . MET A 1 165 ? -17.546 12.137 20.205 1.00 89.62 165 MET A CA 1
ATOM 1309 C C . MET A 1 165 ? -16.802 12.286 21.536 1.00 89.62 165 MET A C 1
ATOM 1311 O O . MET A 1 165 ? -17.295 11.827 22.566 1.00 89.62 165 MET A O 1
ATOM 1315 N N . VAL A 1 166 ? -15.650 12.963 21.548 1.00 89.69 166 VAL A N 1
ATOM 1316 C CA . VAL A 1 166 ? -14.861 13.183 22.773 1.00 89.69 166 VAL A CA 1
ATOM 1317 C C . VAL A 1 166 ? -15.614 14.068 23.770 1.00 89.69 166 VAL A C 1
ATOM 1319 O O . VAL A 1 166 ? -15.628 13.764 24.962 1.00 89.69 166 VAL A O 1
ATOM 1322 N N . SER A 1 167 ? -16.273 15.126 23.294 1.00 90.69 167 SER A N 1
ATOM 1323 C CA . SER A 1 167 ? -17.061 16.051 24.116 1.00 90.69 167 SER A CA 1
ATOM 1324 C C . SER A 1 167 ? -18.214 15.337 24.831 1.00 90.69 167 SER A C 1
ATOM 1326 O O . SER A 1 167 ? -18.437 15.547 26.026 1.00 90.69 167 SER A O 1
ATOM 1328 N N . SER A 1 168 ? -18.891 14.414 24.137 1.00 93.94 168 SER A N 1
ATOM 1329 C CA . SER A 1 168 ? -20.028 13.654 24.677 1.00 93.94 168 SER A CA 1
ATOM 1330 C C . SER A 1 168 ? -19.677 12.732 25.856 1.00 93.94 168 SER A C 1
ATOM 1332 O O . SER A 1 168 ? -20.543 12.432 26.676 1.00 93.94 168 SER A O 1
ATOM 1334 N N . LEU A 1 169 ? -18.410 12.321 25.994 1.00 92.06 169 LEU A N 1
ATOM 1335 C CA . LEU A 1 169 ? -17.946 11.476 27.104 1.00 92.06 169 LEU A CA 1
ATOM 1336 C C . LEU A 1 169 ? -17.869 12.235 28.441 1.00 92.06 169 LEU A C 1
ATOM 1338 O O . LEU A 1 169 ? -17.805 11.613 29.502 1.00 92.06 169 LEU A O 1
ATOM 1342 N N . GLY A 1 170 ? -17.895 13.571 28.400 1.00 91.19 170 GLY A N 1
ATOM 1343 C CA . GLY A 1 170 ? -17.976 14.427 29.577 1.00 91.19 170 GLY A CA 1
ATOM 1344 C C . GLY A 1 170 ? -16.673 14.579 30.369 1.00 91.19 170 GLY A C 1
ATOM 1345 O O . GLY A 1 170 ? -15.589 14.105 30.017 1.00 91.19 170 GLY A O 1
ATOM 1346 N N . LYS A 1 171 ? -16.772 15.311 31.483 1.00 91.25 171 LYS A N 1
ATOM 1347 C CA . LYS A 1 171 ? -15.622 15.663 32.323 1.00 91.25 171 LYS A CA 1
ATOM 1348 C C . LYS A 1 171 ? -15.047 14.421 33.012 1.00 91.25 171 LYS A C 1
ATOM 1350 O O . LYS A 1 171 ? -15.757 13.712 33.714 1.00 91.25 171 LYS A O 1
ATOM 1355 N N . GLY A 1 172 ? -13.737 14.219 32.877 1.00 88.94 172 GLY A N 1
ATOM 1356 C CA . GLY A 1 172 ? -13.021 13.081 33.469 1.00 88.94 172 GLY A CA 1
ATOM 1357 C C . GLY A 1 172 ? -12.778 11.916 32.506 1.00 88.94 172 GLY A C 1
ATOM 1358 O O . GLY A 1 172 ? -12.119 10.950 32.895 1.00 88.94 172 GLY A O 1
ATOM 1359 N N . ALA A 1 173 ? -13.245 12.018 31.255 1.00 90.00 173 ALA A N 1
ATOM 1360 C CA . ALA A 1 173 ? -12.912 11.072 30.197 1.00 90.00 173 ALA A CA 1
ATOM 1361 C C . ALA A 1 173 ? -11.392 11.006 29.957 1.00 90.00 173 ALA A C 1
ATOM 1363 O O . ALA A 1 173 ? -10.686 12.016 29.994 1.00 90.00 173 ALA A O 1
ATOM 1364 N N . ARG A 1 174 ? -10.882 9.796 29.714 1.00 89.69 174 ARG A N 1
ATOM 1365 C CA . ARG A 1 174 ? -9.468 9.541 29.409 1.00 89.69 174 ARG A CA 1
ATOM 1366 C C . ARG A 1 174 ? -9.338 9.170 27.940 1.00 89.69 174 ARG A C 1
ATOM 1368 O O . ARG A 1 174 ? -10.004 8.242 27.492 1.00 89.69 174 ARG A O 1
ATOM 1375 N N . LEU A 1 175 ? -8.464 9.865 27.219 1.00 88.12 175 LEU A N 1
ATOM 1376 C CA . LEU A 1 175 ? -8.202 9.614 25.805 1.00 88.12 175 LEU A CA 1
ATOM 1377 C C . LEU A 1 175 ? -6.854 8.908 25.629 1.00 88.12 175 LEU A C 1
ATOM 1379 O O . LEU A 1 175 ? -5.837 9.360 26.156 1.00 88.12 175 LEU A O 1
ATOM 1383 N N . GLY A 1 176 ? -6.853 7.813 24.871 1.00 88.00 176 GLY A N 1
ATOM 1384 C CA . GLY A 1 176 ? -5.644 7.152 24.388 1.00 88.00 176 GLY A CA 1
ATOM 1385 C C . GLY A 1 176 ? -5.544 7.315 22.877 1.00 88.00 176 GLY A C 1
ATOM 1386 O O . GLY A 1 176 ? -6.475 6.953 22.164 1.00 88.00 176 GLY A O 1
ATOM 1387 N N . VAL A 1 177 ? -4.425 7.853 22.394 1.00 85.50 177 VAL A N 1
ATOM 1388 C CA . VAL A 1 177 ? -4.154 8.005 20.959 1.00 85.50 177 VAL A CA 1
ATOM 1389 C C . VAL A 1 177 ? -2.930 7.175 20.613 1.00 85.50 177 VAL A C 1
ATOM 1391 O O . VAL A 1 177 ? -1.894 7.287 21.269 1.00 85.50 177 VAL A O 1
ATOM 1394 N N . GLN A 1 178 ? -3.041 6.349 19.577 1.00 83.81 178 GLN A N 1
ATOM 1395 C CA . GLN A 1 178 ? -1.931 5.555 19.071 1.00 83.81 178 GLN A CA 1
ATOM 1396 C C . GLN A 1 178 ? -1.845 5.690 17.553 1.00 83.81 178 GLN A C 1
ATOM 1398 O O . GLN A 1 178 ? -2.804 5.406 16.842 1.00 83.81 178 GLN A O 1
ATOM 1403 N N . ASP A 1 179 ? -0.675 6.102 17.071 1.00 83.06 179 ASP A N 1
ATOM 1404 C CA . ASP A 1 179 ? -0.351 6.108 15.646 1.00 83.06 179 ASP A CA 1
ATOM 1405 C C . ASP A 1 179 ? 0.230 4.749 15.230 1.00 83.06 179 ASP A C 1
ATOM 1407 O O . ASP A 1 179 ? 1.163 4.234 15.862 1.00 83.06 179 ASP A O 1
ATOM 1411 N N . ILE A 1 180 ? -0.311 4.167 14.158 1.00 77.88 180 ILE A N 1
ATOM 1412 C CA . ILE A 1 180 ? 0.167 2.896 13.608 1.00 77.88 180 ILE A CA 1
ATOM 1413 C C . ILE A 1 180 ? 1.122 3.191 12.454 1.00 77.88 180 ILE A C 1
ATOM 1415 O O . ILE A 1 180 ? 0.733 3.385 11.300 1.00 77.88 180 ILE A O 1
ATOM 1419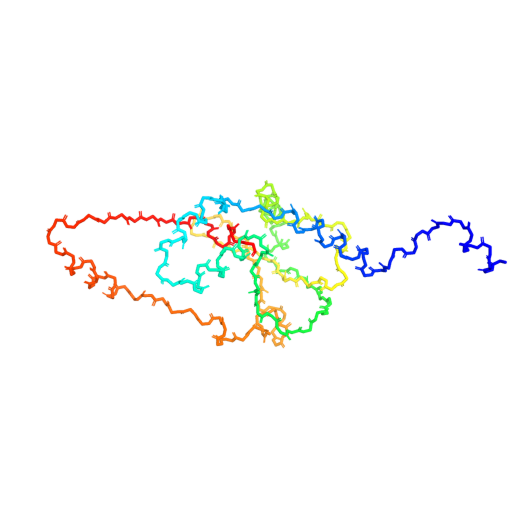 N N . LYS A 1 181 ? 2.419 3.174 12.764 1.00 73.19 181 LYS A N 1
ATOM 1420 C CA . LYS A 1 181 ? 3.466 3.356 11.757 1.00 73.19 181 LYS A CA 1
ATOM 1421 C C . LYS A 1 181 ? 3.424 2.236 10.720 1.00 73.19 181 LYS A C 1
ATOM 1423 O O . LYS A 1 181 ? 3.413 1.060 11.067 1.00 73.19 181 LYS A O 1
ATOM 1428 N N . LEU A 1 182 ? 3.517 2.621 9.445 1.00 67.44 182 LEU A N 1
ATOM 1429 C CA . LEU A 1 182 ? 3.617 1.704 8.301 1.00 67.44 182 LEU A CA 1
ATOM 1430 C C . LEU A 1 182 ? 2.430 0.728 8.179 1.00 67.44 182 LEU A C 1
ATOM 1432 O O . LEU A 1 182 ? 2.615 -0.377 7.680 1.00 67.44 182 LEU A O 1
ATOM 1436 N N . PHE A 1 183 ? 1.224 1.142 8.585 1.00 72.25 183 PHE A N 1
ATOM 1437 C CA . PHE A 1 183 ? 0.009 0.315 8.581 1.00 72.25 183 PHE A CA 1
ATOM 1438 C C . PHE A 1 183 ? -0.193 -0.508 7.299 1.00 72.25 183 PHE A C 1
ATOM 1440 O O . PHE A 1 183 ? -0.322 -1.724 7.376 1.00 72.25 183 PHE A O 1
ATOM 1447 N N . PHE A 1 184 ? -0.122 0.112 6.118 1.00 71.31 184 PHE A N 1
ATOM 1448 C CA . PHE A 1 184 ? -0.304 -0.602 4.845 1.00 71.31 184 PHE A CA 1
ATOM 1449 C C . PHE A 1 184 ? 0.710 -1.723 4.616 1.00 71.31 184 PHE A C 1
ATOM 1451 O O . PHE A 1 184 ? 0.401 -2.702 3.959 1.00 71.31 184 PHE A O 1
ATOM 1458 N N . MET A 1 185 ? 1.911 -1.598 5.175 1.00 68.88 185 MET A N 1
ATOM 1459 C CA . MET A 1 185 ? 2.938 -2.632 5.072 1.00 68.88 185 MET A CA 1
ATOM 1460 C C . MET A 1 185 ? 2.750 -3.772 6.082 1.00 68.88 185 MET A C 1
ATOM 1462 O O . MET A 1 185 ? 3.527 -4.721 6.085 1.00 68.88 185 MET A O 1
ATOM 1466 N N . SER A 1 186 ? 1.783 -3.647 6.993 1.00 62.9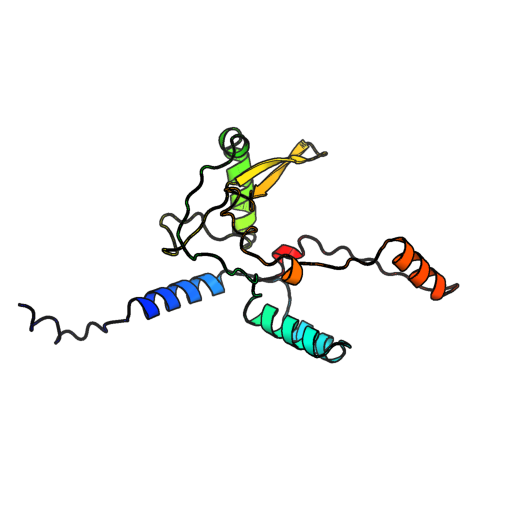1 186 SER A N 1
ATOM 1467 C CA . SER A 1 186 ? 1.409 -4.699 7.942 1.00 62.91 186 SER A CA 1
ATOM 1468 C C . SER A 1 186 ? 0.277 -5.594 7.431 1.00 62.91 186 SER A C 1
ATOM 1470 O O . SER A 1 186 ? -0.056 -6.580 8.085 1.00 62.91 186 SER A O 1
ATOM 1472 N N . ILE A 1 187 ? -0.292 -5.261 6.272 1.00 64.75 187 ILE A N 1
ATOM 1473 C CA . ILE A 1 187 ? -1.403 -5.952 5.612 1.00 64.75 187 ILE A CA 1
ATOM 1474 C C . ILE A 1 187 ? -0.833 -6.719 4.408 1.00 64.75 187 ILE A C 1
ATOM 1476 O O . ILE A 1 187 ? 0.092 -6.218 3.768 1.00 64.75 187 ILE A O 1
ATOM 1480 N N . TYR A 1 188 ? -1.346 -7.925 4.146 1.00 57.47 188 TYR A N 1
ATOM 1481 C CA . TYR A 1 188 ? -0.949 -8.774 3.014 1.00 57.47 188 TYR A CA 1
ATOM 1482 C C . TYR A 1 188 ? -1.785 -8.542 1.762 1.00 57.47 188 TYR A C 1
ATOM 1484 O O . TYR A 1 188 ? -3.029 -8.529 1.887 1.00 57.47 188 TYR A O 1
#

Secondary structure (DSSP, 8-state):
--STTSTT------HHHHHHHHHHHHHTT---S--HHHHHHHHTT-S-HHHHHHHHHHHHH-----B-S----B--PPPHHHHHTHHHHHHHHHHHHHTTSS----SS-SSTT-B---EEEEE-TTS-EEEEE-TT-STTSSSGGGB-HHHH---PPPHHHHHHHHHHT-TT--------TTGGGG--

Nearest PDB structures (foldseek):
  3la9-assembly1_A  TM=3.323E-01  e=1.781E+00  Burkholderia pseudomallei 1710b
  9fia-assembly1_BT  TM=2.499E-01  e=1.669E+00  Toxoplasma gondii
  7enq-assembly1_A  TM=3.029E-01  e=6.979E+00  Homo sapiens

Radius of gyration: 22.75 Å; Cα contacts (8 Å, |Δi|>4): 144; chains: 1; bounding box: 43×63×64 Å

Organism: Mytilus edulis (NCBI:txid6550)

Mean predicted aligned error: 9.91 Å

Sequence (188 aa):
MVQDLLDQGLIFVPHDQIIKDKMDALWELGRTPIKVACLEKYLRYYPDSKTSLLLLDGFRNGFSLQYSGPRTPFISRNLKSAEMLKIETQSKLNKEITLGRMCGPFKNRPISTLRTSPIGLVNKSDGSFRLIMHLSFPSGCSVNDFVDPNETSVKYTSFDEVIDMVSSLGKGARLGVQDIKLFFMSIY